Protein AF-G3GUA2-F1 (afdb_monomer_lite)

Sequence (198 aa):
MVVGQPHFVRCIKPNDDRKALQFSQDRVLAQLRSTGILETVSIRRQGYSHRILFEDFVKRYYYLAFRAHQTPPANKESCVAILEKSRLDHWVLGKTKVFLKYYHVEQLNLLLREVIGRVVMLQAYTKGWLGARRYKRARQKREKAAIAIQSVLWKLLFATILHQSAHYPLLGPVNNTDVIRSDDGSSVNSYDHFSDAL

Secondary structure (DSSP, 8-state):
---PPPP--------SS--TT---HHHHHHHHHHTTHHHHHHHHHHS-SEEEEHHHHHHHHGGGTS-TT----SSHHHHHHHHHHTT--S-EE-SSEEEE-HHHHHHHHHHHHHHHHHHHHHHHHHHHHHHHHHHHHHHHHHHHHHHHHHHHHHHHHHHHHHHHHHH--------TTS--------------------

pLDDT: mean 84.58, std 21.68, range [28.62, 98.56]

Foldseek 3Di:
DPDDDDDDDDDFDQDPVPDPPHGDPVRRVVVCVVVCVVVVVVCLVVFFPDKAFLVRQCVQQVVLQDDPPDDDDSDPVSNVSSCVSLVHPDWDDDHGITGHRPVSVVSSVVSSVVVVVVVVVVVVVVVVVVVVVVVVVVVVVVVVVVVVVVVVVVVVVVVVVVVVCVVDPDPPDPDPDPDDDDDDDDDDDDDDDDDDDD

InterPro domains:
  IPR001609 Myosin head, motor domain-like [PF00063] (5-101)
  IPR001609 Myosin head, motor domain-like [PS51456] (1-113)
  IPR027417 P-loop containing nucleoside triphosphate hydrolase [SSF52540] (4-152)
  IPR036961 Kinesin motor domain superfamily [G3DSA:3.40.850.10] (5-47)
  IPR052409 Myosin-III family with kinase activity [PTHR46256] (1-152)

Radius of gyration: 45.36 Å; chains: 1; bounding box: 92×78×104 Å

Structure (mmCIF, N/CA/C/O backbone):
data_AF-G3GUA2-F1
#
_entry.id   AF-G3GUA2-F1
#
loop_
_atom_site.group_PDB
_atom_site.id
_atom_site.type_symbol
_atom_site.label_atom_id
_atom_site.label_alt_id
_atom_site.label_comp_id
_atom_site.label_asym_id
_atom_site.label_entity_id
_atom_site.label_seq_id
_atom_site.pdbx_PDB_ins_code
_atom_site.Cartn_x
_atom_site.Cartn_y
_atom_site.Cartn_z
_atom_site.occupancy
_atom_site.B_iso_or_equiv
_atom_site.auth_seq_id
_atom_site.auth_comp_id
_atom_site.auth_asym_id
_atom_site.auth_atom_id
_atom_site.pdbx_PDB_model_num
ATOM 1 N N . MET A 1 1 ? 13.116 12.159 22.391 1.00 40.72 1 MET A N 1
ATOM 2 C CA . MET A 1 1 ? 12.571 10.868 22.869 1.00 40.72 1 MET A CA 1
ATOM 3 C C . MET A 1 1 ? 12.070 10.081 21.668 1.00 40.72 1 MET A C 1
ATOM 5 O O . MET A 1 1 ? 11.079 10.481 21.070 1.00 40.72 1 MET A O 1
ATOM 9 N N . VAL A 1 2 ? 12.764 9.013 21.269 1.00 44.75 2 VAL A N 1
ATOM 10 C CA . VAL A 1 2 ? 12.226 8.072 20.275 1.00 44.75 2 VAL A CA 1
ATOM 11 C C . VAL A 1 2 ? 11.197 7.216 21.008 1.00 44.75 2 VAL A C 1
ATOM 13 O O . VAL A 1 2 ? 11.556 6.344 21.793 1.00 44.75 2 VAL A O 1
ATOM 16 N N . VAL A 1 3 ? 9.914 7.525 20.832 1.00 69.00 3 VAL A N 1
ATOM 17 C CA . VAL A 1 3 ? 8.830 6.718 21.402 1.00 69.00 3 VAL A CA 1
ATOM 18 C C . VAL A 1 3 ? 8.698 5.467 20.535 1.00 69.00 3 VAL A C 1
ATOM 20 O O . VAL A 1 3 ? 8.193 5.534 19.415 1.00 69.00 3 VAL A O 1
ATOM 23 N N . GLY A 1 4 ? 9.206 4.334 21.024 1.00 75.12 4 GLY A N 1
ATOM 24 C CA . GLY A 1 4 ? 9.039 3.040 20.363 1.00 75.12 4 GLY A CA 1
ATOM 25 C C . GLY A 1 4 ? 7.563 2.638 20.305 1.00 75.12 4 GLY A C 1
ATOM 26 O O . GLY A 1 4 ? 6.810 2.886 21.246 1.00 75.12 4 GLY A O 1
ATOM 27 N N . GLN A 1 5 ? 7.134 2.023 19.201 1.00 77.94 5 GLN A N 1
ATOM 28 C CA . GLN A 1 5 ? 5.788 1.454 19.107 1.00 77.94 5 GLN A CA 1
ATOM 29 C C . GLN A 1 5 ? 5.767 0.080 19.797 1.00 77.94 5 GLN A C 1
ATOM 31 O O . GLN A 1 5 ? 6.500 -0.813 19.370 1.00 77.94 5 GLN A O 1
ATOM 36 N N . PRO A 1 6 ? 4.966 -0.120 20.859 1.00 86.12 6 PRO A N 1
ATOM 37 C CA . PRO A 1 6 ? 4.955 -1.383 21.584 1.00 86.12 6 PRO A CA 1
ATOM 38 C C . PRO A 1 6 ? 4.233 -2.474 20.784 1.00 86.12 6 PRO A C 1
ATOM 40 O O . PRO A 1 6 ? 3.091 -2.304 20.347 1.00 86.12 6 PRO A O 1
ATOM 43 N N . HIS A 1 7 ? 4.889 -3.624 20.649 1.00 85.25 7 HIS A N 1
ATOM 44 C CA . HIS A 1 7 ? 4.299 -4.850 20.123 1.00 85.25 7 HIS A CA 1
ATOM 45 C C . HIS A 1 7 ? 3.987 -5.799 21.281 1.00 85.25 7 HIS A C 1
ATOM 47 O O . HIS A 1 7 ? 4.841 -6.063 22.122 1.00 85.25 7 HIS A O 1
ATOM 53 N N . PHE A 1 8 ? 2.755 -6.309 21.329 1.00 88.56 8 PHE A N 1
ATOM 54 C CA . PHE A 1 8 ? 2.286 -7.174 22.412 1.00 88.56 8 PHE A CA 1
ATOM 55 C C . PHE A 1 8 ? 2.048 -8.592 21.901 1.00 88.56 8 PHE A C 1
ATOM 57 O O . PHE A 1 8 ? 1.314 -8.784 20.932 1.00 88.56 8 PHE A O 1
ATOM 64 N N . VAL A 1 9 ? 2.611 -9.574 22.603 1.00 92.75 9 VAL A N 1
ATOM 65 C CA . VAL A 1 9 ? 2.332 -11.002 22.415 1.00 92.75 9 VAL A CA 1
ATOM 66 C C . VAL A 1 9 ? 1.714 -11.527 23.709 1.00 92.75 9 VAL A C 1
ATOM 68 O O . VAL A 1 9 ? 2.249 -11.293 24.792 1.00 92.75 9 VAL A O 1
ATOM 71 N N . ARG A 1 10 ? 0.556 -12.192 23.616 1.00 93.81 10 ARG A N 1
ATOM 72 C CA . ARG A 1 10 ? -0.141 -12.800 24.760 1.00 93.81 10 ARG A CA 1
ATOM 73 C C . ARG A 1 10 ? -0.180 -14.312 24.572 1.00 93.81 10 ARG A C 1
ATOM 75 O O . ARG A 1 10 ? -0.839 -14.798 23.659 1.00 93.81 10 ARG A O 1
ATOM 82 N N . CYS A 1 11 ? 0.524 -15.039 25.431 1.00 95.12 11 CYS A N 1
ATOM 83 C CA . CYS A 1 11 ? 0.493 -16.499 25.449 1.00 95.12 11 CYS A CA 1
ATOM 84 C C . CYS A 1 11 ? -0.734 -16.986 26.231 1.00 95.12 11 CYS A C 1
ATOM 86 O O . CYS A 1 11 ? -1.035 -16.443 27.293 1.00 95.12 11 CYS A O 1
ATOM 88 N N . ILE A 1 12 ? -1.418 -18.015 25.726 1.00 95.75 12 ILE A N 1
ATOM 89 C CA . ILE A 1 12 ? -2.586 -18.633 26.368 1.00 95.75 12 ILE A CA 1
ATOM 90 C C . ILE A 1 12 ? -2.273 -20.098 26.658 1.00 95.75 12 ILE A C 1
ATOM 92 O O . ILE A 1 12 ? -1.854 -20.831 25.762 1.00 95.75 12 ILE A O 1
ATOM 96 N N . LYS A 1 13 ? -2.475 -20.532 27.906 1.00 95.44 13 LYS A N 1
ATOM 97 C CA . LYS A 1 13 ? -2.259 -21.926 28.311 1.00 95.44 13 LYS A CA 1
ATOM 98 C C . LYS A 1 13 ? -3.473 -22.778 27.895 1.00 95.44 13 LYS A C 1
ATOM 100 O O . LYS A 1 13 ? -4.571 -22.472 28.362 1.00 95.44 13 LYS A O 1
ATOM 105 N N . PRO A 1 14 ? -3.314 -23.825 27.060 1.00 97.31 14 PRO A N 1
ATOM 106 C CA . PRO A 1 14 ? -4.450 -24.565 26.503 1.00 97.31 14 PRO A CA 1
ATOM 107 C C . PRO A 1 14 ? -5.084 -25.558 27.488 1.00 97.31 14 PRO A C 1
ATOM 109 O O . PRO A 1 14 ? -6.283 -25.797 27.417 1.00 97.31 14 PRO A O 1
ATOM 112 N N . ASN A 1 15 ? -4.304 -26.132 28.407 1.00 96.62 15 ASN A N 1
ATOM 113 C CA . ASN A 1 15 ? -4.757 -27.039 29.467 1.00 96.62 15 ASN A CA 1
ATOM 114 C C . ASN A 1 15 ? -3.781 -26.990 30.652 1.00 96.62 15 ASN A C 1
ATOM 116 O O . ASN A 1 15 ? -2.628 -26.587 30.480 1.00 96.62 15 ASN A O 1
ATOM 120 N N . ASP A 1 16 ? -4.218 -27.391 31.849 1.00 96.00 16 ASP A N 1
ATOM 121 C CA . ASP A 1 16 ? -3.357 -27.397 33.037 1.00 96.00 16 ASP A CA 1
ATOM 122 C C . ASP A 1 16 ? -2.495 -28.662 33.179 1.00 96.00 16 ASP A C 1
ATOM 124 O O . ASP A 1 16 ? -1.406 -28.569 33.752 1.00 96.00 16 ASP A O 1
ATOM 128 N N . ASP A 1 17 ? -2.905 -29.763 32.539 1.00 95.44 17 ASP A N 1
ATOM 129 C CA . ASP A 1 17 ? -2.264 -31.089 32.564 1.00 95.44 17 ASP A CA 1
ATOM 130 C C . ASP A 1 17 ? -0.944 -31.177 31.778 1.00 95.44 17 ASP A C 1
ATOM 132 O O . ASP A 1 17 ? -0.295 -32.222 31.761 1.00 95.44 17 ASP A O 1
ATOM 136 N N . ARG A 1 18 ? -0.540 -30.092 31.100 1.00 92.94 18 ARG A N 1
ATOM 137 C CA . ARG A 1 18 ? 0.646 -30.020 30.220 1.00 92.94 18 ARG A CA 1
ATOM 138 C C . ARG A 1 18 ? 0.633 -31.060 29.093 1.00 92.94 18 ARG A C 1
ATOM 140 O O . ARG A 1 18 ? 1.685 -31.426 28.572 1.00 92.94 18 ARG A O 1
ATOM 147 N N . LYS A 1 19 ? -0.550 -31.520 28.691 1.00 96.50 19 LYS A N 1
ATOM 148 C CA . LYS A 1 19 ? -0.713 -32.490 27.607 1.00 96.50 19 LYS A CA 1
ATOM 149 C C . LYS A 1 19 ? -0.726 -31.779 26.260 1.00 96.50 19 LYS A C 1
ATOM 151 O O . LYS A 1 19 ? -1.415 -30.773 26.077 1.00 96.50 19 LYS A O 1
ATOM 156 N N . ALA A 1 20 ? 0.042 -32.299 25.308 1.00 95.75 20 ALA A N 1
ATOM 157 C CA . ALA A 1 20 ? 0.011 -31.808 23.938 1.00 95.75 20 ALA A CA 1
ATOM 158 C C . ALA A 1 20 ? -1.364 -32.079 23.305 1.00 95.75 20 ALA A C 1
ATOM 160 O O . ALA A 1 20 ? -2.016 -33.067 23.634 1.00 95.75 20 ALA A O 1
ATOM 161 N N . LEU A 1 21 ? -1.795 -31.197 22.397 1.00 94.50 21 LEU A N 1
ATOM 162 C CA . LEU A 1 21 ? -3.035 -31.328 21.612 1.00 94.50 21 LEU A CA 1
ATOM 163 C C . LEU A 1 21 ? -4.343 -31.407 22.427 1.00 94.50 21 LEU A C 1
ATOM 165 O O . LEU A 1 21 ? -5.400 -31.664 21.861 1.00 94.50 21 LEU A O 1
ATOM 169 N N . GLN A 1 22 ? -4.302 -31.131 23.732 1.00 96.69 22 GLN A N 1
ATOM 170 C CA . GLN A 1 22 ? -5.492 -31.052 24.574 1.00 96.69 22 GLN A CA 1
ATOM 171 C C . GLN A 1 22 ? -5.896 -29.592 24.807 1.00 96.69 22 GLN A C 1
ATOM 173 O O . GLN A 1 22 ? -5.059 -28.745 25.129 1.00 96.69 22 GLN A O 1
ATOM 178 N N . PHE A 1 23 ? -7.190 -29.297 24.688 1.00 96.75 23 PHE A N 1
ATOM 179 C CA . PHE A 1 23 ? -7.749 -27.956 24.855 1.00 96.75 23 PHE A CA 1
ATOM 180 C C . PHE A 1 23 ? -8.850 -27.959 25.917 1.00 96.75 23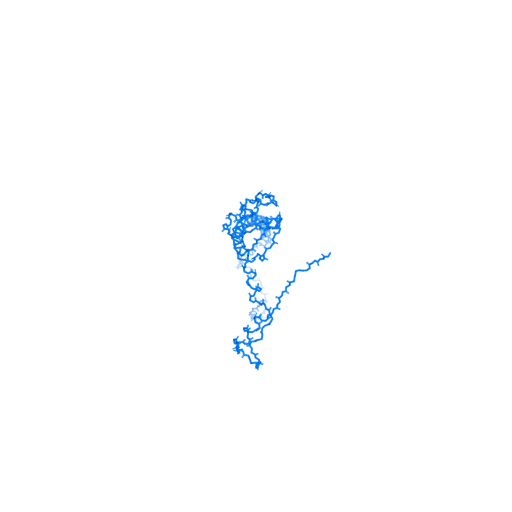 PHE A C 1
ATOM 182 O O . PHE A 1 23 ? -9.813 -28.714 25.820 1.00 96.75 23 PHE A O 1
ATOM 189 N N . SER A 1 24 ? -8.710 -27.102 26.927 1.00 97.38 24 SER A N 1
ATOM 190 C CA . SER A 1 24 ? -9.719 -26.860 27.956 1.00 97.38 24 SER A CA 1
ATOM 191 C C . SER A 1 24 ? -10.387 -25.512 27.703 1.00 97.38 24 SER A C 1
ATOM 193 O O . SER A 1 24 ? -9.792 -24.450 27.910 1.00 97.38 24 SER A O 1
ATOM 195 N N . GLN A 1 25 ? -11.642 -25.560 27.254 1.00 97.06 25 GLN A N 1
ATOM 196 C CA . GLN A 1 25 ? -12.408 -24.369 26.898 1.00 97.06 25 GLN A CA 1
ATOM 197 C C . GLN A 1 25 ? -12.584 -23.420 28.084 1.00 97.06 25 GLN A C 1
ATOM 199 O O . GLN A 1 25 ? -12.297 -22.231 27.949 1.00 97.06 25 GLN A O 1
ATOM 204 N N . ASP A 1 26 ? -12.986 -23.932 29.248 1.00 96.62 26 ASP A N 1
ATOM 205 C CA . ASP A 1 26 ? -13.228 -23.108 30.438 1.00 96.62 26 ASP A CA 1
ATOM 206 C C . ASP A 1 26 ? -11.951 -22.408 30.907 1.00 96.62 26 ASP A C 1
ATOM 208 O O . ASP A 1 26 ? -11.957 -21.209 31.206 1.00 96.62 26 ASP A O 1
ATOM 212 N N . ARG A 1 27 ? -10.818 -23.125 30.885 1.00 95.62 27 ARG A N 1
ATOM 213 C CA . ARG A 1 27 ? -9.516 -22.575 31.273 1.00 95.62 27 ARG A CA 1
ATOM 214 C C . ARG A 1 27 ? -9.058 -21.471 30.327 1.00 95.62 27 ARG A C 1
ATOM 216 O O . ARG A 1 27 ? -8.525 -20.452 30.776 1.00 95.62 27 ARG A O 1
ATOM 223 N N . VAL A 1 28 ? -9.236 -21.661 29.023 1.00 97.12 28 VAL A N 1
ATOM 224 C CA . VAL A 1 28 ? -8.875 -20.663 28.009 1.00 97.12 28 VAL A CA 1
ATOM 225 C C . VAL A 1 28 ? -9.801 -19.453 28.083 1.00 97.12 28 VAL A C 1
ATOM 227 O O . VAL A 1 28 ? -9.331 -18.318 28.088 1.00 97.12 28 VAL A O 1
ATOM 230 N N . LEU A 1 29 ? -11.105 -19.666 28.222 1.00 96.62 29 LEU A N 1
ATOM 231 C CA . LEU A 1 29 ? -12.094 -18.597 28.295 1.00 96.62 29 LEU A CA 1
ATOM 232 C C . LEU A 1 29 ? -11.927 -17.739 29.561 1.00 96.62 29 LEU A C 1
ATOM 234 O O . LEU A 1 29 ? -12.011 -16.512 29.476 1.00 96.62 29 LEU A O 1
ATOM 238 N N . ALA A 1 30 ? -11.592 -18.345 30.705 1.00 96.25 30 ALA A N 1
ATOM 239 C CA . ALA A 1 30 ? -11.230 -17.609 31.917 1.00 96.25 30 ALA A CA 1
ATOM 240 C C . ALA A 1 30 ? -9.990 -16.720 31.710 1.00 96.25 30 ALA A C 1
ATOM 242 O O . ALA A 1 30 ? -9.996 -15.564 32.133 1.00 96.25 30 ALA A O 1
ATOM 243 N N . GLN A 1 31 ? -8.957 -17.219 31.016 1.00 97.00 31 GLN A N 1
ATOM 244 C CA . GLN A 1 31 ? -7.773 -16.422 30.662 1.00 97.00 31 GLN A CA 1
ATOM 245 C C . GLN A 1 31 ? -8.121 -15.263 29.720 1.00 97.00 31 GLN A C 1
ATOM 247 O O . GLN A 1 31 ? -7.657 -14.145 29.932 1.00 97.00 31 GLN A O 1
ATOM 252 N N . LEU A 1 32 ? -8.938 -15.496 28.688 1.00 96.75 32 LEU A N 1
ATOM 253 C CA . LEU A 1 32 ? -9.322 -14.451 27.730 1.00 96.75 32 LEU A CA 1
ATOM 254 C C . LEU A 1 32 ? -10.083 -13.295 28.395 1.00 96.75 32 LEU A C 1
ATOM 256 O O . LEU A 1 32 ? -9.847 -12.138 28.043 1.00 96.75 32 LEU A O 1
ATOM 260 N N . ARG A 1 33 ? -10.950 -13.606 29.368 1.00 95.75 33 ARG A N 1
ATOM 261 C CA . ARG A 1 33 ? -11.673 -12.612 30.175 1.00 95.75 33 ARG A CA 1
ATOM 262 C C . ARG A 1 33 ? -10.747 -11.876 31.147 1.00 95.75 33 ARG A C 1
ATOM 264 O O . ARG A 1 33 ? -10.754 -10.653 31.177 1.00 95.75 33 ARG A O 1
ATOM 271 N N . SER A 1 34 ? -9.916 -12.591 31.911 1.00 95.44 34 SER A N 1
ATOM 272 C CA . SER A 1 34 ? -9.058 -11.965 32.932 1.00 95.44 34 SER A CA 1
ATOM 273 C C . SER A 1 34 ? -7.935 -11.105 32.347 1.00 95.44 34 SER A C 1
ATOM 275 O O . SER A 1 34 ? -7.517 -10.127 32.959 1.00 95.44 34 SER A O 1
ATOM 277 N N . THR A 1 35 ? -7.449 -11.444 31.151 1.00 94.94 35 THR A N 1
ATOM 278 C CA . THR A 1 35 ? -6.388 -10.692 30.463 1.00 94.94 35 THR A CA 1
ATOM 279 C C . THR A 1 35 ? -6.901 -9.519 29.624 1.00 94.94 35 THR A C 1
ATOM 281 O O . THR A 1 35 ? -6.087 -8.775 29.073 1.00 94.94 35 THR A O 1
ATOM 284 N N . GLY A 1 36 ? -8.222 -9.346 29.505 1.00 94.50 36 GLY A N 1
ATOM 285 C CA . GLY A 1 36 ? -8.832 -8.261 28.734 1.00 94.50 36 GLY A CA 1
ATOM 286 C C . GLY A 1 36 ? -8.671 -8.398 27.212 1.00 94.50 36 GLY A C 1
ATOM 287 O O . GLY A 1 36 ? -8.694 -7.402 26.478 1.00 94.50 36 GLY A O 1
ATOM 288 N N . ILE A 1 37 ? -8.406 -9.611 26.708 1.00 94.88 37 ILE A N 1
ATOM 289 C CA . ILE A 1 37 ? -8.161 -9.833 25.273 1.00 94.88 37 ILE A CA 1
ATOM 290 C C . ILE A 1 37 ? -9.435 -9.580 24.465 1.00 94.88 37 ILE A C 1
ATOM 292 O O . ILE A 1 37 ? -9.354 -9.002 23.381 1.00 94.88 37 ILE A O 1
ATOM 296 N N . LEU A 1 38 ? -10.603 -9.959 24.988 1.00 93.50 38 LEU A N 1
ATOM 297 C CA . LEU A 1 38 ? -11.885 -9.774 24.302 1.00 93.50 38 LEU A CA 1
ATOM 298 C C . LEU A 1 38 ? -12.202 -8.284 24.102 1.00 93.50 38 LEU A C 1
ATOM 300 O O . LEU A 1 38 ? -12.538 -7.856 22.995 1.00 93.50 38 LEU A O 1
ATOM 304 N N . GLU A 1 39 ? -12.004 -7.479 25.140 1.00 93.62 39 GLU A N 1
ATOM 305 C CA . GLU A 1 39 ? -12.157 -6.026 25.121 1.00 93.62 39 GLU A CA 1
ATOM 306 C C . GLU A 1 39 ? -11.137 -5.393 24.172 1.00 93.62 39 GLU A C 1
ATOM 308 O O . GLU A 1 39 ? -11.495 -4.567 23.332 1.00 93.62 39 GLU A O 1
ATOM 313 N N . THR A 1 40 ? -9.876 -5.836 24.234 1.00 91.88 40 THR A N 1
ATOM 314 C CA . THR A 1 40 ? -8.811 -5.355 23.341 1.00 91.88 40 THR A CA 1
ATOM 315 C C . THR A 1 40 ? -9.146 -5.620 21.872 1.00 91.88 40 THR A C 1
ATOM 317 O O . THR A 1 40 ? -8.961 -4.741 21.025 1.00 91.88 40 THR A O 1
ATOM 320 N N . VAL A 1 41 ? -9.658 -6.812 21.552 1.00 90.12 41 VAL A N 1
ATOM 321 C CA . VAL A 1 41 ? -10.107 -7.169 20.198 1.00 90.12 41 VAL A CA 1
ATOM 322 C C . VAL A 1 41 ? -11.294 -6.302 19.781 1.00 90.12 41 VAL A C 1
ATOM 324 O O . VAL A 1 41 ? -11.295 -5.783 18.665 1.00 90.12 41 VAL A O 1
ATOM 327 N N . SER A 1 42 ? -12.263 -6.077 20.672 1.00 91.62 42 SER A N 1
ATOM 328 C CA . SER A 1 42 ? -13.418 -5.211 20.405 1.00 91.62 42 SER A CA 1
ATOM 329 C C . SER A 1 42 ? -12.996 -3.772 20.076 1.00 91.62 42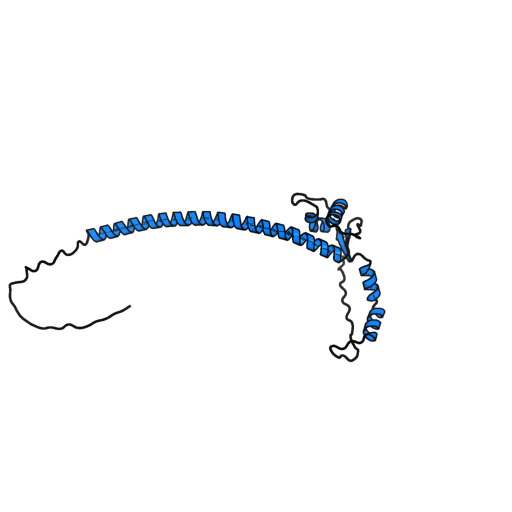 SER A C 1
ATOM 331 O O . SER A 1 42 ? -13.365 -3.245 19.022 1.00 91.62 42 SER A O 1
ATOM 333 N N . ILE A 1 43 ? -12.127 -3.174 20.901 1.00 90.06 43 ILE A N 1
ATOM 334 C CA . ILE A 1 43 ? -11.579 -1.824 20.690 1.00 90.06 43 ILE A CA 1
ATOM 335 C C . ILE A 1 43 ? -10.817 -1.754 19.364 1.00 90.06 43 ILE A C 1
ATOM 337 O O . ILE A 1 43 ? -11.009 -0.819 18.586 1.00 90.06 43 ILE A O 1
ATOM 341 N N . ARG A 1 44 ? -9.972 -2.748 19.061 1.00 87.44 44 ARG A N 1
ATOM 342 C CA . ARG A 1 44 ? -9.216 -2.781 17.799 1.00 87.44 44 ARG A CA 1
ATOM 343 C C . ARG A 1 44 ? -10.108 -2.963 16.572 1.00 87.44 44 ARG A C 1
ATOM 345 O O . ARG A 1 44 ? -9.774 -2.423 15.523 1.00 87.44 44 ARG A O 1
ATOM 352 N N . ARG A 1 45 ? -11.221 -3.694 16.691 1.00 85.88 45 ARG A N 1
ATOM 353 C CA . ARG A 1 45 ? -12.189 -3.901 15.600 1.00 85.88 45 ARG A CA 1
ATOM 354 C C . ARG A 1 45 ? -12.955 -2.621 15.265 1.00 85.88 45 ARG A C 1
ATOM 356 O O . ARG A 1 45 ? -13.226 -2.350 14.094 1.00 85.88 45 ARG A O 1
ATOM 363 N N . GLN A 1 46 ? -13.331 -1.860 16.289 1.00 87.75 46 GLN A N 1
ATOM 364 C CA . GLN A 1 46 ? -14.056 -0.598 16.131 1.00 87.75 46 GLN A CA 1
ATOM 365 C C . GLN A 1 46 ? -13.116 0.555 15.751 1.00 87.75 46 GLN A C 1
ATOM 367 O O . GLN A 1 46 ? -13.501 1.443 14.995 1.00 87.75 46 GLN A O 1
ATOM 372 N N . GLY A 1 47 ? -11.878 0.520 16.243 1.00 91.81 47 GLY A N 1
ATOM 373 C CA . GLY A 1 47 ? -10.873 1.545 16.007 1.00 91.81 47 GLY A CA 1
ATOM 374 C C . GLY A 1 47 ? -10.152 1.452 14.660 1.00 91.81 47 GLY A C 1
ATOM 375 O O . GLY A 1 47 ? -10.336 0.538 13.857 1.00 91.81 47 GLY A O 1
ATOM 376 N N . TYR A 1 48 ? -9.267 2.426 14.447 1.00 93.88 48 TYR A N 1
ATOM 377 C CA . TYR A 1 48 ? -8.387 2.516 13.284 1.00 93.88 48 TYR A CA 1
ATOM 378 C C . TYR A 1 48 ? -6.971 2.083 13.663 1.00 93.88 48 TYR A C 1
ATOM 380 O O . TYR A 1 48 ? -6.254 2.802 14.372 1.00 93.88 48 TYR A O 1
ATOM 388 N N . SER A 1 49 ? -6.583 0.890 13.211 1.00 90.31 49 SER A N 1
ATOM 389 C CA . SER A 1 49 ? -5.278 0.289 13.504 1.00 90.31 49 SER A CA 1
ATOM 390 C C . SER A 1 49 ? -4.128 0.974 12.765 1.00 90.31 49 SER A C 1
ATOM 392 O O . SER A 1 49 ? -3.010 0.994 13.275 1.00 90.31 49 SER A O 1
ATOM 394 N N . HIS A 1 50 ? -4.390 1.569 11.599 1.00 92.56 50 HIS A N 1
ATOM 395 C CA . HIS A 1 50 ? -3.388 2.271 10.801 1.00 92.56 50 HIS A CA 1
ATOM 396 C C . HIS A 1 50 ? -3.618 3.779 10.843 1.00 92.56 50 HIS A C 1
ATOM 398 O O . HIS A 1 50 ? -4.727 4.262 10.623 1.00 92.56 50 HIS A O 1
ATOM 404 N N . ARG A 1 51 ? -2.543 4.521 11.127 1.00 94.88 51 ARG A N 1
ATOM 405 C CA . ARG A 1 51 ? -2.537 5.983 11.261 1.00 94.88 51 ARG A CA 1
ATOM 406 C C . ARG A 1 51 ? -1.369 6.535 10.454 1.00 94.88 51 ARG A C 1
ATOM 408 O O . ARG A 1 51 ? -0.256 6.630 10.968 1.00 94.88 51 ARG A O 1
ATOM 415 N N . ILE A 1 52 ? -1.613 6.834 9.188 1.00 96.50 52 ILE A N 1
ATOM 416 C CA . ILE A 1 52 ? -0.568 7.138 8.202 1.00 96.50 52 ILE A CA 1
ATOM 417 C C . ILE A 1 52 ? -0.546 8.648 7.971 1.00 96.50 52 ILE A C 1
ATOM 419 O O . ILE A 1 52 ? -1.610 9.241 7.828 1.00 96.50 52 ILE A O 1
ATOM 423 N N . LEU A 1 53 ? 0.628 9.282 7.964 1.00 97.88 53 LEU A N 1
ATOM 424 C CA . LEU A 1 53 ? 0.745 10.702 7.611 1.00 97.88 53 LEU A CA 1
ATOM 425 C C . LEU A 1 53 ? 0.291 10.934 6.166 1.00 97.88 53 LEU A C 1
ATOM 427 O O . LEU A 1 53 ? 0.447 10.053 5.323 1.00 97.88 53 LEU A O 1
ATOM 431 N N . PHE A 1 54 ? -0.260 12.111 5.870 1.00 98.19 54 PHE A N 1
ATOM 432 C CA . PHE A 1 54 ? -0.685 12.449 4.505 1.00 98.19 54 PHE A CA 1
ATOM 433 C C . PHE A 1 54 ? 0.457 12.327 3.495 1.00 98.19 54 PHE A C 1
ATOM 435 O O . PHE A 1 54 ? 0.257 11.763 2.425 1.00 98.19 54 PHE A O 1
ATOM 442 N N . GLU A 1 55 ? 1.660 12.766 3.864 1.00 97.06 55 GLU A N 1
ATOM 443 C CA . GLU A 1 55 ? 2.854 12.632 3.027 1.00 97.06 55 GLU A CA 1
ATOM 444 C C . GLU A 1 55 ? 3.152 11.171 2.678 1.00 97.06 55 GLU A C 1
ATOM 446 O O . GLU A 1 55 ? 3.209 10.817 1.501 1.00 97.06 55 GLU A O 1
ATOM 451 N N . ASP A 1 56 ? 3.250 10.303 3.687 1.00 97.81 56 ASP A N 1
ATOM 452 C CA . ASP A 1 56 ? 3.513 8.876 3.487 1.00 97.81 56 ASP A CA 1
ATOM 453 C C . ASP A 1 56 ? 2.398 8.191 2.688 1.00 97.81 56 ASP A C 1
ATOM 455 O O . ASP A 1 56 ? 2.660 7.325 1.848 1.00 97.81 56 ASP A O 1
ATOM 459 N N . PHE A 1 57 ? 1.144 8.574 2.942 1.00 98.12 57 PHE A N 1
ATOM 460 C CA . PHE A 1 57 ? -0.022 8.009 2.275 1.00 98.12 57 PHE A CA 1
ATOM 461 C C . PHE A 1 57 ? -0.043 8.370 0.787 1.00 98.12 57 PHE A C 1
ATOM 463 O O . PHE A 1 57 ? -0.130 7.477 -0.058 1.00 98.12 57 PHE A O 1
ATOM 470 N N . VAL A 1 58 ? 0.096 9.658 0.459 1.00 97.75 58 VAL A N 1
ATOM 471 C CA . VAL A 1 58 ? 0.132 10.132 -0.929 1.00 97.75 58 VAL A CA 1
ATOM 472 C C . VAL A 1 58 ? 1.345 9.545 -1.643 1.00 97.75 58 VAL A C 1
ATOM 474 O O . VAL A 1 58 ? 1.186 8.915 -2.685 1.00 97.75 58 VAL A O 1
ATOM 477 N N . LYS A 1 59 ? 2.541 9.626 -1.050 1.00 96.38 59 LYS A N 1
ATOM 478 C CA . LYS A 1 59 ? 3.771 9.072 -1.635 1.00 96.38 59 LYS 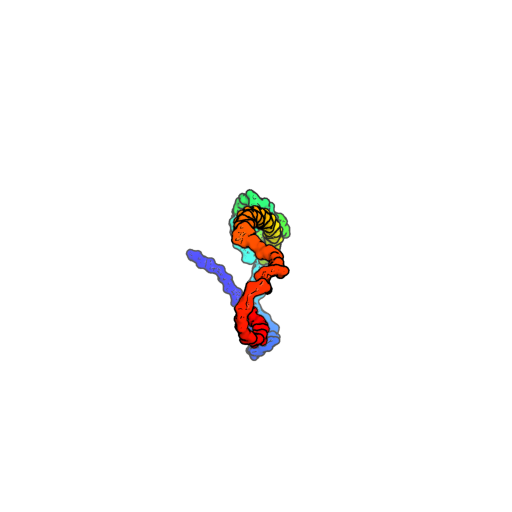A CA 1
ATOM 479 C C . LYS A 1 59 ? 3.633 7.597 -2.010 1.00 96.38 59 LYS A C 1
ATOM 481 O O . LYS A 1 59 ? 4.124 7.180 -3.057 1.00 96.38 59 LYS A O 1
ATOM 486 N N . ARG A 1 60 ? 2.967 6.803 -1.168 1.00 97.00 60 ARG A N 1
ATOM 487 C CA . ARG A 1 60 ? 2.803 5.363 -1.390 1.00 97.00 60 ARG A CA 1
ATOM 488 C C . ARG A 1 60 ? 1.699 5.026 -2.391 1.00 97.00 60 ARG A C 1
ATOM 490 O O . ARG A 1 60 ? 1.870 4.086 -3.163 1.00 97.00 60 ARG A O 1
ATOM 497 N N . TYR A 1 61 ? 0.580 5.746 -2.366 1.00 97.62 61 TYR A N 1
ATOM 498 C CA . TYR A 1 61 ? -0.639 5.343 -3.074 1.00 97.62 61 TYR A CA 1
ATOM 499 C C . TYR A 1 61 ? -1.060 6.284 -4.213 1.00 97.62 61 TYR A C 1
ATOM 501 O O . TYR A 1 61 ? -2.093 6.034 -4.831 1.00 97.62 61 TYR A O 1
ATOM 509 N N . TYR A 1 62 ? -0.290 7.328 -4.549 1.00 96.56 62 TYR A N 1
ATOM 510 C CA . TYR A 1 62 ? -0.720 8.312 -5.556 1.00 96.56 62 TYR A CA 1
ATOM 511 C C . TYR A 1 62 ? -1.039 7.704 -6.926 1.00 96.56 62 TYR A C 1
ATOM 513 O O . TYR A 1 62 ? -1.984 8.144 -7.572 1.00 96.56 62 TYR A O 1
ATOM 521 N N . TYR A 1 63 ? -0.330 6.652 -7.346 1.00 95.50 63 TYR A N 1
ATOM 522 C CA . TYR A 1 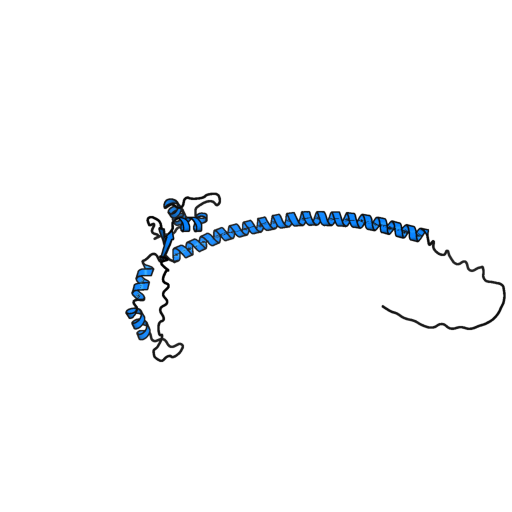63 ? -0.589 5.956 -8.613 1.00 95.50 63 TYR A CA 1
ATOM 523 C C . TYR A 1 63 ? -2.002 5.364 -8.737 1.00 95.50 63 TYR A C 1
ATOM 525 O O . TYR A 1 63 ? -2.420 5.023 -9.842 1.00 95.50 63 TYR A O 1
ATOM 533 N N . LEU A 1 64 ? -2.738 5.221 -7.630 1.00 96.62 64 LEU A N 1
ATOM 534 C CA . LEU A 1 64 ? -4.112 4.716 -7.646 1.00 96.62 64 LEU A CA 1
ATOM 535 C C . LEU A 1 64 ? -5.122 5.753 -8.153 1.00 96.62 64 LEU A C 1
ATOM 537 O O . LEU A 1 64 ? -6.161 5.374 -8.688 1.00 96.62 64 LEU A O 1
ATOM 541 N N . ALA A 1 65 ? -4.823 7.047 -8.011 1.00 96.62 65 ALA A N 1
ATOM 542 C CA . ALA A 1 65 ? -5.729 8.130 -8.403 1.00 96.62 65 ALA A CA 1
ATOM 543 C C . ALA A 1 65 ? -5.128 9.141 -9.379 1.00 96.62 65 ALA A C 1
ATOM 545 O O . ALA A 1 65 ? -5.868 9.788 -10.120 1.00 96.62 65 ALA A O 1
ATOM 546 N N . PHE A 1 66 ? -3.806 9.251 -9.419 1.00 96.38 66 PHE A N 1
ATOM 547 C CA . PHE A 1 66 ? -3.085 10.243 -10.198 1.00 96.38 66 PHE A CA 1
ATOM 548 C C . PHE A 1 66 ? -2.248 9.583 -11.289 1.00 96.38 66 PHE A C 1
ATOM 550 O O . PHE A 1 66 ? -1.839 8.423 -11.201 1.00 96.38 66 PHE A O 1
ATOM 557 N N . ARG A 1 67 ? -1.982 10.342 -12.352 1.00 93.12 67 ARG A N 1
ATOM 558 C CA . ARG A 1 67 ? -1.123 9.884 -13.448 1.00 93.12 67 ARG A CA 1
ATOM 559 C C . ARG A 1 67 ? 0.344 9.909 -13.017 1.00 93.12 67 ARG A C 1
ATOM 561 O O . ARG A 1 67 ? 0.746 10.739 -12.215 1.00 93.12 67 ARG A O 1
ATOM 568 N N . ALA A 1 68 ? 1.168 9.061 -13.633 1.00 89.19 68 ALA A N 1
ATOM 569 C CA . ALA A 1 68 ? 2.584 8.910 -13.275 1.00 89.19 68 ALA A CA 1
ATOM 570 C C . ALA A 1 68 ? 3.426 10.199 -13.371 1.00 89.19 68 ALA A C 1
ATOM 572 O O . ALA A 1 68 ? 4.418 10.326 -12.665 1.00 89.19 68 ALA A O 1
ATOM 573 N N . HIS A 1 69 ? 3.041 11.142 -14.238 1.00 90.75 69 HIS A N 1
ATOM 574 C CA . HIS A 1 69 ? 3.726 12.431 -14.401 1.00 90.75 69 HIS A CA 1
ATOM 575 C C . HIS A 1 69 ? 3.240 13.512 -13.424 1.00 90.75 69 HIS A C 1
ATOM 577 O O . HIS A 1 69 ? 3.782 14.612 -13.420 1.00 90.75 69 HIS A O 1
ATOM 583 N N . GLN A 1 70 ? 2.191 13.240 -12.647 1.00 93.19 70 GLN A N 1
ATOM 584 C CA . GLN A 1 70 ? 1.657 14.183 -11.673 1.00 93.19 70 GLN A CA 1
ATOM 585 C C . GLN A 1 70 ? 2.363 13.999 -10.331 1.00 93.19 70 GLN A C 1
ATOM 587 O O . GLN A 1 70 ? 2.611 12.876 -9.894 1.00 93.19 70 GLN A O 1
ATOM 592 N N . THR A 1 71 ? 2.625 15.112 -9.655 1.00 93.12 71 THR A N 1
ATOM 593 C CA . THR A 1 71 ? 3.148 15.152 -8.286 1.00 93.12 71 THR A CA 1
ATOM 594 C C . THR A 1 71 ? 2.103 15.803 -7.381 1.00 93.12 71 THR A C 1
ATOM 596 O O . THR A 1 71 ? 2.150 17.019 -7.173 1.00 93.12 71 THR A O 1
ATOM 599 N N . PRO A 1 72 ? 1.102 15.039 -6.909 1.00 94.50 72 PRO A N 1
ATOM 600 C CA . PRO A 1 72 ? 0.051 15.596 -6.069 1.00 94.50 72 PRO A CA 1
ATOM 601 C C . PRO A 1 72 ? 0.624 16.087 -4.729 1.00 94.50 72 PRO A C 1
ATOM 603 O O . PRO A 1 72 ? 1.509 15.435 -4.166 1.00 94.50 72 PRO A O 1
ATOM 606 N N . PRO A 1 73 ? 0.132 17.221 -4.198 1.00 95.44 73 PRO A N 1
ATOM 607 C CA . PRO A 1 73 ? 0.549 17.715 -2.892 1.00 95.44 73 PRO A CA 1
ATOM 608 C C . PRO A 1 73 ? 0.114 16.762 -1.770 1.00 95.44 73 PRO A C 1
ATOM 610 O O . PRO A 1 73 ? -0.922 16.105 -1.846 1.00 95.44 73 PRO A O 1
ATOM 613 N N . ALA A 1 74 ? 0.878 16.721 -0.678 1.00 94.75 74 ALA A N 1
ATOM 614 C CA . ALA A 1 74 ? 0.582 15.910 0.507 1.00 94.75 74 ALA A CA 1
ATOM 615 C C . ALA A 1 74 ? -0.522 16.530 1.393 1.00 94.75 74 ALA A C 1
ATOM 617 O O . ALA A 1 74 ? -0.327 16.769 2.585 1.00 94.75 74 ALA A O 1
ATOM 618 N N . ASN A 1 75 ? -1.681 16.826 0.804 1.00 95.81 75 ASN A N 1
ATOM 619 C CA . ASN A 1 75 ? -2.820 17.457 1.466 1.00 95.81 75 ASN A CA 1
ATOM 620 C C . ASN A 1 75 ? -4.011 16.497 1.630 1.00 95.81 75 ASN A C 1
ATOM 622 O O . ASN A 1 75 ? -3.998 15.341 1.188 1.00 95.81 75 ASN A O 1
ATOM 626 N N . LYS A 1 76 ? -5.049 16.989 2.310 1.00 96.62 76 LYS A N 1
ATOM 627 C CA . LYS A 1 76 ? -6.257 16.219 2.611 1.00 96.62 76 LYS A CA 1
ATOM 628 C C . LYS A 1 76 ? -6.988 15.821 1.328 1.00 96.62 76 LYS A C 1
ATOM 630 O O . LYS A 1 76 ? -7.437 14.686 1.217 1.00 96.62 76 LYS A O 1
ATOM 635 N N . GLU A 1 77 ? -7.047 16.720 0.354 1.00 97.06 77 GLU A N 1
ATOM 636 C CA . GLU A 1 77 ? -7.739 16.551 -0.925 1.00 97.06 77 GLU A CA 1
ATOM 637 C C . GLU A 1 77 ? -7.123 15.407 -1.738 1.00 97.06 77 GLU A C 1
ATOM 639 O O . GLU A 1 77 ? -7.840 14.547 -2.247 1.00 97.06 77 GLU A O 1
ATOM 644 N N . SER A 1 78 ? -5.791 15.328 -1.787 1.00 97.62 78 SER A N 1
ATOM 645 C CA . SER A 1 78 ? -5.099 14.234 -2.477 1.00 97.62 78 SER A CA 1
ATOM 646 C C . SER A 1 78 ? -5.323 12.888 -1.791 1.00 97.62 78 SER A C 1
ATOM 648 O O . SER A 1 78 ? -5.470 11.867 -2.465 1.00 97.62 78 SER A O 1
ATOM 650 N N . CYS A 1 79 ? -5.408 12.874 -0.456 1.00 98.12 79 CYS A N 1
ATOM 651 C CA . CYS A 1 79 ? -5.769 11.667 0.285 1.00 98.12 79 CYS A CA 1
ATOM 652 C C . CYS A 1 79 ? -7.204 11.221 -0.035 1.00 98.12 79 CYS A C 1
ATOM 654 O O . CYS A 1 79 ? -7.413 10.039 -0.301 1.00 98.12 79 CYS A O 1
ATOM 656 N N . VAL A 1 80 ? -8.170 12.150 -0.052 1.00 97.75 80 VAL A N 1
ATOM 657 C CA . VAL A 1 80 ? -9.573 11.874 -0.423 1.00 97.75 80 VAL A CA 1
ATOM 658 C C . VAL A 1 80 ? -9.649 11.286 -1.828 1.00 97.75 80 VAL A C 1
ATOM 660 O O . VAL A 1 80 ? -10.232 10.221 -1.999 1.00 97.75 80 VAL A O 1
ATOM 663 N N . ALA A 1 81 ? -8.981 11.902 -2.807 1.00 97.88 81 ALA A N 1
ATOM 664 C CA . ALA A 1 81 ? -8.989 11.429 -4.189 1.00 97.88 81 ALA A CA 1
ATOM 665 C C . ALA A 1 81 ? -8.504 9.972 -4.314 1.00 97.88 81 ALA A C 1
ATOM 667 O O . ALA A 1 81 ? -9.106 9.177 -5.036 1.00 97.88 81 ALA A O 1
ATOM 668 N N . ILE A 1 82 ? -7.447 9.595 -3.584 1.00 98.06 82 ILE A N 1
ATOM 669 C CA . ILE A 1 82 ? -6.953 8.209 -3.539 1.00 98.06 82 ILE A CA 1
ATOM 670 C C . ILE A 1 82 ? -7.994 7.273 -2.916 1.00 98.06 82 ILE A C 1
ATOM 672 O O . ILE A 1 82 ? -8.252 6.201 -3.468 1.00 98.06 82 ILE A O 1
ATOM 676 N N . LEU A 1 83 ? -8.583 7.658 -1.782 1.00 97.88 83 LEU A N 1
ATOM 677 C CA . LEU A 1 83 ? -9.545 6.835 -1.040 1.00 97.88 83 LEU A CA 1
ATOM 678 C C . LEU A 1 83 ? -10.835 6.602 -1.841 1.00 97.88 83 LEU A C 1
ATOM 680 O O . LEU A 1 83 ? -11.280 5.460 -1.959 1.00 97.88 83 LEU A O 1
ATOM 684 N N . GLU A 1 84 ? -11.380 7.653 -2.453 1.00 96.88 84 GLU A N 1
ATOM 685 C CA . GLU A 1 84 ? -12.584 7.593 -3.288 1.00 96.88 84 GLU A CA 1
ATOM 686 C C . GLU A 1 84 ? -12.342 6.802 -4.573 1.00 96.88 84 GLU A C 1
ATOM 688 O O . GLU A 1 84 ? -13.131 5.923 -4.925 1.00 96.88 84 GLU A O 1
ATOM 693 N N . LYS A 1 85 ? -11.214 7.041 -5.260 1.00 96.81 85 LYS A N 1
ATOM 694 C CA . LYS A 1 85 ? -10.873 6.286 -6.475 1.00 96.81 85 LYS A CA 1
ATOM 695 C C . LYS A 1 85 ? -10.686 4.798 -6.188 1.00 96.81 85 LYS A C 1
ATOM 697 O O . LYS A 1 85 ? -11.039 3.969 -7.026 1.00 96.81 85 LYS A O 1
ATOM 702 N N . SER A 1 86 ? -10.176 4.477 -5.000 1.00 97.00 86 SER A N 1
ATOM 703 C CA . SER A 1 86 ? -10.010 3.106 -4.509 1.00 97.00 86 SER A CA 1
ATOM 704 C C . SER A 1 86 ? -11.306 2.489 -3.966 1.00 97.00 86 SER A C 1
ATOM 706 O O . SER A 1 86 ? -11.285 1.319 -3.593 1.00 97.00 86 SER A O 1
ATOM 708 N N . ARG A 1 87 ? -12.420 3.241 -3.938 1.00 96.38 87 ARG A N 1
ATOM 709 C CA . ARG A 1 87 ? -13.747 2.803 -3.462 1.00 96.38 87 ARG A CA 1
ATOM 710 C C . ARG A 1 87 ? -13.708 2.212 -2.051 1.00 96.38 87 ARG A C 1
ATOM 712 O O . ARG A 1 87 ? -14.251 1.140 -1.800 1.00 96.38 87 ARG A O 1
ATOM 719 N N . LEU A 1 88 ? -13.001 2.892 -1.153 1.00 95.62 88 LEU A N 1
ATOM 720 C CA . LEU A 1 88 ? -12.939 2.512 0.254 1.00 95.62 88 LEU A CA 1
ATOM 721 C C . LEU A 1 88 ? -13.976 3.288 1.059 1.00 95.62 88 LEU A C 1
ATOM 723 O O . LEU A 1 88 ? -14.093 4.503 0.907 1.00 95.62 88 LEU A O 1
ATOM 727 N N . ASP A 1 89 ? -14.627 2.596 1.988 1.00 92.88 89 ASP A N 1
ATOM 728 C CA . ASP A 1 89 ? -15.623 3.173 2.892 1.00 92.88 89 ASP A CA 1
ATOM 729 C C . ASP A 1 89 ? -15.097 3.243 4.330 1.00 92.88 89 ASP A C 1
ATOM 731 O O . ASP A 1 89 ? -14.087 2.633 4.667 1.00 92.88 89 ASP A O 1
ATOM 735 N N . HIS A 1 90 ? -15.806 3.950 5.215 1.00 93.75 90 HIS A N 1
ATOM 736 C CA . HIS A 1 90 ? -15.532 3.958 6.661 1.00 93.75 90 HIS A CA 1
ATOM 737 C C . HIS A 1 90 ? -14.079 4.303 7.036 1.00 93.75 90 HIS A C 1
ATOM 739 O O . HIS A 1 90 ? -13.532 3.753 7.994 1.00 93.75 90 HIS A O 1
ATOM 745 N N . TRP A 1 91 ? -13.425 5.180 6.277 1.00 96.12 91 TRP A N 1
ATOM 746 C CA . TRP A 1 91 ? -12.142 5.784 6.632 1.00 96.12 91 TRP A CA 1
ATOM 747 C C . TRP A 1 91 ? -12.362 7.121 7.342 1.00 96.12 91 TRP A C 1
ATOM 749 O O . TRP A 1 91 ? -13.415 7.743 7.222 1.00 96.12 91 TRP A O 1
ATOM 759 N N . VAL A 1 92 ? -11.352 7.586 8.081 1.00 96.69 92 VAL A N 1
ATOM 760 C CA . VAL A 1 92 ? -11.393 8.897 8.747 1.00 96.69 92 VAL A CA 1
ATOM 761 C C . VAL A 1 92 ? -10.150 9.701 8.392 1.00 96.69 92 VAL A C 1
ATOM 763 O O . VAL A 1 92 ? -9.030 9.190 8.399 1.00 96.69 92 VAL A O 1
ATOM 766 N N . LEU A 1 93 ? -10.343 10.988 8.112 1.00 97.31 93 LEU A N 1
ATOM 767 C CA . LEU A 1 93 ? -9.256 11.944 7.923 1.00 97.31 93 LEU A CA 1
ATOM 768 C C . LEU A 1 93 ? -9.113 12.809 9.170 1.00 97.31 93 LEU A C 1
ATOM 770 O O . LEU A 1 93 ? -10.049 13.496 9.573 1.00 97.31 93 LEU A O 1
ATOM 774 N N . GLY A 1 94 ? -7.925 12.785 9.768 1.00 95.75 94 GLY A N 1
ATOM 775 C CA . GLY A 1 94 ? -7.540 13.743 10.797 1.00 95.75 94 GLY A CA 1
ATOM 776 C C . GLY A 1 94 ? -6.989 15.035 10.196 1.00 95.75 94 GLY A C 1
ATOM 777 O O . GLY A 1 94 ? -7.176 15.330 9.019 1.00 95.75 94 GLY A O 1
ATOM 778 N N . LYS A 1 95 ? -6.249 15.796 11.012 1.00 95.75 95 LYS A N 1
ATOM 779 C CA . LYS A 1 95 ? -5.571 17.026 10.564 1.00 95.75 95 LYS A CA 1
ATOM 780 C C . LYS A 1 95 ? -4.358 16.744 9.671 1.00 95.75 95 LYS A C 1
ATOM 782 O O . LYS A 1 95 ? -4.121 17.472 8.721 1.00 95.75 95 LYS A O 1
ATOM 787 N N . THR A 1 96 ? -3.600 15.695 9.989 1.00 96.50 96 THR A N 1
ATOM 788 C CA . THR A 1 96 ? -2.331 15.353 9.314 1.00 96.50 96 THR A CA 1
ATOM 789 C C . THR A 1 96 ? -2.219 13.878 8.930 1.00 96.50 96 THR A C 1
ATOM 791 O O . THR A 1 96 ? -1.217 13.465 8.346 1.00 96.50 96 THR A O 1
ATOM 794 N N . LYS A 1 97 ? -3.207 13.056 9.310 1.00 97.75 97 LYS A N 1
ATOM 795 C CA . LYS A 1 97 ? -3.154 11.595 9.192 1.00 97.75 97 LYS A CA 1
ATOM 796 C C . LYS A 1 97 ? -4.437 11.015 8.618 1.00 97.75 97 LYS A C 1
ATOM 798 O O . LYS A 1 97 ? -5.530 11.465 8.962 1.00 97.75 97 LYS A O 1
ATOM 803 N N . VAL A 1 98 ? -4.285 9.970 7.812 1.00 98.00 98 VAL A N 1
ATOM 804 C CA . VAL A 1 98 ? -5.354 9.069 7.376 1.00 98.00 98 VAL A CA 1
ATOM 805 C C . VAL A 1 98 ? -5.476 7.926 8.380 1.00 98.00 98 VAL A C 1
ATOM 807 O O . VAL A 1 98 ? -4.482 7.284 8.736 1.00 98.00 98 VAL A O 1
ATOM 810 N N . PHE A 1 99 ? -6.697 7.672 8.835 1.00 97.12 99 PHE A N 1
ATOM 811 C CA . PHE A 1 99 ? -7.041 6.603 9.761 1.00 97.12 99 PHE A CA 1
ATOM 812 C C . PHE A 1 99 ? -7.752 5.487 9.000 1.00 97.12 99 PHE A C 1
ATOM 814 O O . PHE A 1 99 ? -8.819 5.687 8.417 1.00 97.12 99 PHE A O 1
ATOM 821 N N . LEU A 1 100 ? -7.135 4.307 8.999 1.00 96.69 100 LEU A N 1
ATOM 822 C CA . LEU A 1 100 ? -7.565 3.151 8.221 1.00 96.69 100 LEU A CA 1
ATOM 823 C C . LEU A 1 100 ? -7.660 1.909 9.104 1.00 96.69 100 LEU A C 1
ATOM 825 O O . LEU A 1 100 ? -6.913 1.742 10.074 1.00 96.69 100 LEU A O 1
ATOM 829 N N . LYS A 1 101 ? -8.582 1.018 8.743 1.00 94.38 101 LYS A N 1
ATOM 830 C CA . LYS A 1 101 ? -8.634 -0.337 9.290 1.00 94.38 101 LYS A CA 1
ATOM 831 C C . LYS A 1 101 ? -7.668 -1.245 8.525 1.00 94.38 101 LYS A C 1
ATOM 833 O O . LYS A 1 101 ? -7.180 -0.876 7.457 1.00 94.38 101 LYS A O 1
ATOM 838 N N . TYR A 1 102 ? -7.375 -2.422 9.077 1.00 90.69 102 TYR A N 1
ATOM 839 C CA . TYR A 1 102 ? -6.398 -3.351 8.492 1.00 90.69 102 TYR A CA 1
ATOM 840 C C . TYR A 1 102 ? -6.748 -3.738 7.044 1.00 90.69 102 TYR A C 1
ATOM 842 O O . TYR A 1 102 ? -5.884 -3.705 6.170 1.00 90.69 102 TYR A O 1
ATOM 850 N N . TYR A 1 103 ? -8.030 -3.999 6.771 1.00 92.94 103 TYR A N 1
ATOM 851 C CA . TYR A 1 103 ? -8.493 -4.439 5.456 1.00 92.94 103 TYR A CA 1
ATOM 852 C C . TYR A 1 103 ? -8.382 -3.341 4.386 1.00 92.94 103 TYR A C 1
ATOM 854 O O . TYR A 1 103 ? -8.090 -3.651 3.237 1.00 92.94 103 TYR A O 1
ATOM 862 N N . HIS A 1 104 ? -8.494 -2.054 4.746 1.00 96.69 104 HIS A N 1
ATOM 863 C CA . HIS A 1 104 ? -8.259 -0.956 3.795 1.00 96.69 104 HIS A CA 1
ATOM 864 C C . HIS A 1 104 ? -6.828 -0.979 3.259 1.00 96.69 104 HIS A C 1
ATOM 866 O O . HIS A 1 104 ? -6.597 -0.797 2.068 1.00 96.69 104 HIS A O 1
ATOM 872 N N . VAL A 1 105 ? -5.847 -1.203 4.140 1.00 95.62 105 VAL A N 1
ATOM 873 C CA . VAL A 1 105 ? -4.435 -1.256 3.743 1.00 95.62 105 VAL A CA 1
ATOM 874 C C . VAL A 1 105 ? -4.178 -2.466 2.849 1.00 95.62 105 VAL A C 1
ATOM 876 O O . VAL A 1 105 ? -3.438 -2.360 1.873 1.00 95.62 105 VAL A O 1
ATOM 879 N N . GLU A 1 106 ? -4.804 -3.604 3.138 1.00 95.75 106 GLU A N 1
ATOM 880 C CA . GLU A 1 106 ? -4.729 -4.787 2.282 1.00 95.75 106 GLU A CA 1
ATOM 881 C C . GLU A 1 106 ? -5.311 -4.522 0.884 1.00 95.75 106 GLU A C 1
ATOM 883 O O . GLU A 1 106 ? -4.625 -4.768 -0.111 1.00 95.75 106 GLU A O 1
ATOM 888 N N . GLN A 1 107 ? -6.505 -3.924 0.805 1.00 97.44 107 GLN A N 1
ATOM 889 C CA . GLN A 1 107 ? -7.157 -3.537 -0.451 1.00 97.44 107 GLN A CA 1
ATOM 890 C C . GLN A 1 107 ? -6.305 -2.553 -1.267 1.00 97.44 107 GLN A C 1
ATOM 892 O O . GLN A 1 107 ? -6.044 -2.798 -2.445 1.00 97.44 107 GLN A O 1
ATOM 897 N N . LEU A 1 108 ? -5.785 -1.489 -0.642 1.00 98.12 108 LEU A N 1
ATOM 898 C CA . LEU A 1 108 ? -4.886 -0.536 -1.308 1.00 98.12 108 LEU A CA 1
ATOM 899 C C . LEU A 1 108 ? -3.630 -1.223 -1.856 1.00 98.12 108 LEU A C 1
ATOM 901 O O . LEU A 1 108 ? -3.201 -0.936 -2.971 1.00 98.12 108 LEU A O 1
ATOM 905 N N . ASN A 1 109 ? -3.038 -2.148 -1.094 1.00 97.25 109 ASN A N 1
ATOM 906 C CA . ASN A 1 109 ? -1.853 -2.881 -1.535 1.00 97.25 109 ASN A CA 1
ATOM 907 C C . ASN A 1 109 ? -2.153 -3.869 -2.671 1.00 97.25 109 ASN A C 1
ATOM 909 O O . ASN A 1 109 ? -1.253 -4.163 -3.455 1.00 97.25 109 ASN A O 1
ATOM 913 N N . LEU A 1 110 ? -3.366 -4.420 -2.756 1.00 97.69 110 LEU A N 1
ATOM 914 C CA . LEU A 1 110 ? -3.785 -5.253 -3.887 1.00 97.69 110 LEU A CA 1
ATOM 915 C C . LEU A 1 110 ? -3.918 -4.411 -5.161 1.00 97.69 110 LEU A C 1
ATOM 917 O O . LEU A 1 110 ? -3.297 -4.746 -6.169 1.00 97.69 110 LEU A O 1
ATOM 921 N N . LEU A 1 111 ? -4.618 -3.275 -5.084 1.00 97.81 111 LEU A N 1
ATOM 922 C CA . LEU A 1 111 ? -4.751 -2.337 -6.206 1.00 97.81 111 LEU A CA 1
ATOM 923 C C . LEU A 1 111 ? -3.385 -1.821 -6.676 1.00 97.81 111 LEU A C 1
ATOM 925 O O . LEU A 1 111 ? -3.085 -1.792 -7.869 1.00 97.81 111 LEU A O 1
ATOM 929 N N . LEU A 1 112 ? -2.512 -1.461 -5.731 1.00 97.06 112 LEU A N 1
ATOM 930 C CA . LEU A 1 112 ? -1.179 -0.960 -6.051 1.00 97.06 112 LEU A CA 1
ATOM 931 C C . LEU A 1 112 ? -0.316 -2.037 -6.718 1.00 97.06 112 LEU A C 1
ATOM 933 O O . LEU A 1 112 ? 0.402 -1.740 -7.673 1.00 97.06 112 LEU A O 1
ATOM 937 N N . ARG A 1 113 ? -0.408 -3.292 -6.257 1.00 97.19 113 ARG A N 1
ATOM 938 C CA . ARG A 1 113 ? 0.278 -4.431 -6.887 1.00 97.19 113 ARG A CA 1
ATOM 939 C C . ARG A 1 113 ? -0.162 -4.632 -8.333 1.00 97.19 113 ARG A C 1
ATOM 941 O O . ARG A 1 113 ? 0.690 -4.909 -9.171 1.00 97.19 113 ARG A O 1
ATOM 948 N N . GLU A 1 114 ? -1.442 -4.453 -8.639 1.00 96.69 114 GLU A N 1
ATOM 949 C CA . GLU A 1 114 ? -1.944 -4.560 -10.010 1.00 96.69 114 GLU A CA 1
ATOM 950 C C . GLU A 1 114 ? -1.333 -3.488 -10.925 1.00 96.69 114 GLU A C 1
ATOM 952 O O . GLU A 1 114 ? -0.820 -3.801 -12.003 1.00 96.69 114 GLU A O 1
ATOM 957 N N . VAL A 1 115 ? -1.313 -2.229 -10.473 1.00 95.81 115 VAL A N 1
ATOM 958 C CA . VAL A 1 115 ? -0.694 -1.122 -11.221 1.00 95.81 115 VAL A CA 1
ATOM 959 C C . VAL A 1 115 ? 0.797 -1.380 -11.443 1.00 95.81 115 VAL A C 1
ATOM 961 O O . VAL A 1 115 ? 1.279 -1.282 -12.573 1.00 95.81 115 VAL A O 1
ATOM 964 N N . ILE A 1 116 ? 1.525 -1.767 -10.392 1.00 95.50 116 ILE A N 1
ATOM 965 C CA . ILE A 1 116 ? 2.957 -2.084 -10.482 1.00 95.50 116 ILE A CA 1
ATOM 966 C C . ILE A 1 116 ? 3.192 -3.264 -11.431 1.00 95.50 116 ILE A C 1
ATOM 968 O O . ILE A 1 116 ? 4.107 -3.203 -12.250 1.00 95.50 116 ILE A O 1
ATOM 972 N N . GLY A 1 117 ? 2.356 -4.304 -11.386 1.00 97.12 117 GLY A N 1
ATOM 973 C CA . GLY A 1 117 ? 2.448 -5.450 -12.291 1.00 97.12 117 GLY A CA 1
ATOM 974 C C . GLY A 1 117 ? 2.382 -5.036 -13.763 1.00 97.12 117 GLY A C 1
ATOM 975 O O . GLY A 1 117 ? 3.217 -5.455 -14.567 1.00 97.12 117 GLY A O 1
ATOM 976 N N . ARG A 1 118 ? 1.465 -4.126 -14.112 1.00 95.88 118 ARG A N 1
ATOM 977 C CA . ARG A 1 118 ? 1.366 -3.565 -15.473 1.00 95.88 118 ARG A CA 1
ATOM 978 C C . ARG A 1 118 ? 2.619 -2.771 -15.862 1.00 95.88 118 ARG A C 1
ATOM 980 O O . ARG A 1 118 ? 3.101 -2.902 -16.987 1.00 95.88 118 ARG A O 1
ATOM 987 N N . VAL A 1 119 ? 3.180 -1.989 -14.937 1.00 95.56 119 VAL A N 1
ATOM 988 C CA . VAL A 1 119 ? 4.432 -1.242 -15.162 1.00 95.56 119 VAL A CA 1
ATOM 989 C C . VAL A 1 119 ? 5.607 -2.191 -15.399 1.00 95.56 119 VAL A C 1
ATOM 991 O O . VAL A 1 119 ? 6.379 -1.981 -16.334 1.00 95.56 119 VAL A O 1
ATOM 994 N N . VAL A 1 120 ? 5.730 -3.256 -14.606 1.00 97.50 120 VAL A N 1
ATOM 995 C CA . VAL A 1 120 ? 6.787 -4.266 -14.763 1.00 97.50 120 VAL A CA 1
ATOM 996 C C . VAL A 1 120 ? 6.691 -4.945 -16.129 1.00 97.50 120 VAL A C 1
ATOM 998 O O . VAL A 1 120 ? 7.709 -5.083 -16.808 1.00 97.50 120 VAL A O 1
ATOM 1001 N N . MET A 1 121 ? 5.483 -5.291 -16.582 1.00 98.12 121 MET A N 1
ATOM 1002 C CA . MET A 1 121 ? 5.274 -5.852 -17.921 1.00 98.12 121 MET A CA 1
ATOM 1003 C C . MET A 1 121 ? 5.729 -4.885 -19.021 1.00 98.12 121 MET A C 1
ATOM 1005 O O . MET A 1 121 ? 6.503 -5.269 -19.898 1.00 98.12 121 MET A O 1
ATOM 1009 N N . LEU A 1 122 ? 5.327 -3.612 -18.951 1.00 97.44 122 LEU A N 1
ATOM 1010 C CA . LEU A 1 122 ? 5.762 -2.587 -19.907 1.00 97.44 122 LEU A CA 1
ATOM 1011 C C . LEU A 1 122 ? 7.293 -2.439 -19.932 1.00 97.44 122 LEU A C 1
ATOM 1013 O O . LEU A 1 122 ? 7.912 -2.362 -21.000 1.00 97.44 122 LEU A O 1
ATOM 1017 N N . GLN A 1 123 ? 7.918 -2.428 -18.753 1.00 97.94 123 GLN A N 1
ATOM 1018 C CA . GLN A 1 123 ? 9.371 -2.376 -18.622 1.00 97.94 123 GLN A CA 1
ATOM 1019 C C . GLN A 1 123 ? 10.038 -3.612 -19.233 1.00 97.94 123 GLN A C 1
ATOM 1021 O O . GLN A 1 123 ? 11.062 -3.464 -19.901 1.00 97.94 123 GLN A O 1
ATOM 1026 N N . ALA A 1 124 ? 9.474 -4.807 -19.040 1.00 98.38 124 ALA A N 1
ATOM 1027 C CA . ALA A 1 124 ? 9.998 -6.050 -19.598 1.00 98.38 124 ALA A CA 1
ATOM 1028 C C . ALA A 1 124 ? 9.999 -6.018 -21.134 1.00 98.38 124 ALA A C 1
ATOM 1030 O O . ALA A 1 124 ? 11.045 -6.258 -21.739 1.00 98.38 124 ALA A O 1
ATOM 1031 N N . TYR A 1 125 ? 8.890 -5.614 -21.763 1.00 98.38 125 TYR A N 1
ATOM 1032 C CA . TYR A 1 125 ? 8.818 -5.451 -23.221 1.00 98.38 125 TYR A CA 1
ATOM 1033 C C . TYR A 1 125 ? 9.823 -4.422 -23.738 1.00 98.38 125 TYR A C 1
ATOM 1035 O O . TYR A 1 125 ? 10.565 -4.688 -24.685 1.00 98.38 125 TYR A O 1
ATOM 1043 N N . THR A 1 126 ? 9.897 -3.263 -23.084 1.00 98.38 126 THR A N 1
ATOM 1044 C CA . THR A 1 126 ? 10.810 -2.184 -23.482 1.00 98.38 126 THR A CA 1
ATOM 1045 C C . THR A 1 126 ? 12.270 -2.634 -23.394 1.00 98.38 126 THR A C 1
ATOM 1047 O O . THR A 1 126 ? 13.047 -2.444 -24.333 1.00 98.38 126 THR A O 1
ATOM 1050 N N . LYS A 1 127 ? 12.651 -3.280 -22.284 1.00 98.38 127 LYS A N 1
ATOM 1051 C CA . LYS A 1 127 ? 13.997 -3.836 -22.086 1.00 98.38 127 LYS A CA 1
ATOM 1052 C C . LYS A 1 127 ? 14.295 -4.947 -23.091 1.00 98.38 127 LYS A C 1
ATOM 1054 O O . LYS A 1 127 ? 15.388 -4.952 -23.654 1.00 98.38 127 LYS A O 1
ATOM 1059 N N . GLY A 1 128 ? 13.332 -5.829 -23.361 1.00 98.38 128 GLY A N 1
ATOM 1060 C CA . GLY A 1 128 ? 13.448 -6.891 -24.360 1.00 98.38 128 GLY A CA 1
ATOM 1061 C C . GLY A 1 128 ? 13.710 -6.339 -25.761 1.00 98.38 128 GLY A C 1
ATOM 1062 O O . GLY A 1 128 ? 14.676 -6.736 -26.413 1.00 98.38 128 GLY A O 1
ATOM 1063 N N . TRP A 1 129 ? 12.930 -5.345 -26.192 1.00 98.38 129 TRP A N 1
ATOM 1064 C CA . TRP A 1 129 ? 13.115 -4.688 -27.489 1.00 98.38 129 TRP A CA 1
ATOM 1065 C C . TRP A 1 129 ? 14.471 -3.977 -27.601 1.00 98.38 129 TRP A C 1
ATOM 1067 O O . TRP A 1 129 ? 15.200 -4.161 -28.582 1.00 98.38 129 TRP A O 1
ATOM 1077 N N . LEU A 1 130 ? 14.855 -3.203 -26.578 1.00 98.56 130 LEU A N 1
ATOM 1078 C CA . LEU A 1 130 ? 16.168 -2.553 -26.531 1.00 98.56 130 LEU A CA 1
ATOM 1079 C C . LEU A 1 130 ? 17.304 -3.584 -26.574 1.00 98.56 130 LEU A C 1
ATOM 1081 O O . LEU A 1 130 ? 18.292 -3.373 -27.283 1.00 98.56 130 LEU A O 1
ATOM 1085 N N . GLY A 1 131 ? 17.154 -4.700 -25.858 1.00 98.38 131 GLY A N 1
ATOM 1086 C CA . GLY A 1 131 ? 18.091 -5.820 -25.849 1.00 98.38 131 GLY A CA 1
ATOM 1087 C C . GLY A 1 131 ? 18.258 -6.446 -27.232 1.00 98.38 131 GLY A C 1
ATOM 1088 O O . GLY A 1 131 ? 19.377 -6.509 -27.742 1.00 98.38 131 GLY A O 1
ATOM 1089 N N . ALA A 1 132 ? 17.155 -6.809 -27.891 1.00 97.88 132 ALA A N 1
ATOM 1090 C CA . ALA A 1 132 ? 17.167 -7.383 -29.236 1.00 97.88 132 ALA A CA 1
ATOM 1091 C C . ALA A 1 132 ? 17.814 -6.438 -30.264 1.00 97.88 132 ALA A C 1
ATOM 1093 O O . ALA A 1 132 ? 18.646 -6.855 -31.075 1.00 97.88 132 ALA A O 1
ATOM 1094 N N . ARG A 1 133 ? 17.505 -5.136 -30.196 1.00 97.94 133 ARG A N 1
ATOM 1095 C CA . ARG A 1 133 ? 18.101 -4.125 -31.084 1.00 97.94 133 ARG A CA 1
ATOM 1096 C C . ARG A 1 133 ? 19.609 -3.993 -30.873 1.00 97.94 133 ARG A C 1
ATOM 1098 O O . ARG A 1 133 ? 20.356 -3.890 -31.849 1.00 97.94 133 ARG A O 1
ATOM 1105 N N . ARG A 1 134 ? 20.070 -3.992 -29.617 1.00 98.06 134 ARG A N 1
ATOM 1106 C CA . ARG A 1 134 ? 21.505 -3.973 -29.281 1.00 98.06 134 ARG A CA 1
ATOM 1107 C C . ARG A 1 134 ? 22.199 -5.239 -29.778 1.00 98.06 134 ARG A C 1
ATOM 1109 O O . ARG A 1 134 ? 23.242 -5.129 -30.418 1.00 98.06 134 ARG A O 1
ATOM 1116 N N . TYR A 1 135 ? 21.591 -6.404 -29.562 1.00 97.88 135 TYR A N 1
ATOM 1117 C CA . TYR A 1 135 ? 22.118 -7.686 -30.019 1.00 97.88 135 TYR A CA 1
ATOM 1118 C C . TYR A 1 135 ? 22.259 -7.736 -31.545 1.00 97.88 135 TYR A C 1
ATOM 1120 O O . TYR A 1 135 ? 23.340 -8.044 -32.039 1.00 97.88 135 TYR A O 1
ATOM 1128 N N . LYS A 1 136 ? 21.229 -7.332 -32.302 1.00 97.88 136 LYS A N 1
ATOM 1129 C CA . LYS A 1 136 ? 21.285 -7.285 -33.774 1.00 97.88 136 LYS A CA 1
ATOM 1130 C C . LYS A 1 136 ? 22.435 -6.407 -34.275 1.00 97.88 136 LYS A C 1
ATOM 1132 O O . LYS A 1 136 ? 23.182 -6.821 -35.156 1.00 97.88 136 LYS A O 1
ATOM 1137 N N . ARG A 1 137 ? 22.623 -5.222 -33.681 1.00 97.19 137 ARG A N 1
ATOM 1138 C CA . ARG A 1 137 ? 23.747 -4.327 -34.015 1.00 97.19 137 ARG A CA 1
ATOM 1139 C C . ARG A 1 137 ? 25.102 -4.962 -33.700 1.00 97.19 137 ARG A C 1
ATOM 1141 O O . ARG A 1 137 ? 26.016 -4.867 -34.513 1.00 97.19 137 ARG A O 1
ATOM 1148 N N . ALA A 1 138 ? 25.242 -5.591 -32.534 1.00 97.56 138 ALA A N 1
ATOM 1149 C CA . ALA A 1 138 ? 26.478 -6.265 -32.143 1.00 97.56 138 ALA A CA 1
ATOM 1150 C C . ALA A 1 138 ? 26.794 -7.448 -33.070 1.00 97.56 138 ALA A C 1
ATOM 1152 O O . ALA A 1 138 ? 27.933 -7.598 -33.505 1.00 97.56 138 ALA A O 1
ATOM 1153 N N . ARG A 1 139 ? 25.778 -8.238 -33.433 1.00 97.38 139 ARG A N 1
ATOM 1154 C CA . ARG A 1 139 ? 25.891 -9.360 -34.367 1.00 97.38 139 ARG A CA 1
ATOM 1155 C C . ARG A 1 139 ? 26.331 -8.905 -35.758 1.00 97.38 139 ARG A C 1
ATOM 1157 O O . ARG A 1 139 ? 27.322 -9.419 -36.251 1.00 97.38 139 ARG A O 1
ATOM 1164 N N . GLN A 1 140 ? 25.701 -7.875 -36.324 1.00 97.06 140 GLN A N 1
ATOM 1165 C CA . GLN A 1 140 ? 26.107 -7.315 -37.622 1.00 97.06 140 GLN A CA 1
ATOM 1166 C C . GLN A 1 140 ? 27.558 -6.819 -37.624 1.00 97.06 140 GLN A C 1
ATOM 1168 O O . GLN A 1 140 ? 28.277 -7.007 -38.601 1.00 97.06 140 GLN A O 1
ATOM 1173 N N . LYS A 1 141 ? 28.010 -6.183 -36.533 1.00 96.62 141 LYS A N 1
ATOM 1174 C CA . LYS A 1 141 ? 29.417 -5.774 -36.393 1.00 96.62 141 LYS A CA 1
ATOM 1175 C C . LYS A 1 141 ? 30.356 -6.984 -36.377 1.00 96.62 141 LYS A C 1
ATOM 1177 O O . LYS A 1 141 ? 31.371 -6.952 -37.063 1.00 96.62 141 LYS A O 1
ATOM 1182 N N . ARG A 1 142 ? 30.005 -8.040 -35.634 1.00 96.00 142 ARG A N 1
ATOM 1183 C CA . ARG A 1 142 ? 30.777 -9.293 -35.578 1.00 96.00 142 ARG A CA 1
ATOM 1184 C C . ARG A 1 142 ? 30.824 -10.000 -36.931 1.00 96.00 142 ARG A C 1
ATOM 1186 O O . ARG A 1 142 ? 31.901 -10.397 -37.346 1.00 96.00 142 ARG A O 1
ATOM 1193 N N . GLU A 1 143 ? 29.697 -10.107 -37.630 1.00 96.44 143 GLU A N 1
ATOM 1194 C CA . GLU A 1 143 ? 29.613 -10.724 -38.962 1.00 96.44 143 GLU A CA 1
ATOM 1195 C C . GLU A 1 143 ? 30.475 -9.968 -39.981 1.00 96.44 143 GLU A C 1
ATOM 1197 O O . GLU A 1 143 ? 31.284 -10.579 -40.672 1.00 96.44 143 GLU A O 1
ATOM 1202 N N . LYS A 1 144 ? 30.390 -8.630 -40.018 1.00 95.75 144 LYS A N 1
ATOM 1203 C CA . LYS A 1 144 ? 31.250 -7.807 -40.887 1.00 95.75 144 LYS A CA 1
ATOM 1204 C C . LYS A 1 144 ? 32.736 -7.982 -40.571 1.00 95.75 144 LYS A C 1
ATOM 1206 O O . LYS A 1 144 ? 33.537 -8.102 -41.492 1.00 95.75 144 LYS A O 1
ATOM 1211 N N . ALA A 1 145 ? 33.099 -8.006 -39.288 1.00 94.75 145 ALA A N 1
ATOM 1212 C CA . ALA A 1 145 ? 34.478 -8.240 -38.869 1.00 94.75 145 ALA A CA 1
ATOM 1213 C C . ALA A 1 145 ? 34.962 -9.645 -39.267 1.00 94.75 145 ALA A C 1
ATOM 1215 O O . ALA A 1 145 ? 36.067 -9.779 -39.783 1.00 94.75 145 ALA A O 1
ATOM 1216 N N . ALA A 1 146 ? 34.125 -10.672 -39.096 1.00 96.00 146 ALA A N 1
ATOM 1217 C CA . ALA A 1 146 ? 34.445 -12.041 -39.490 1.00 96.00 146 ALA A CA 1
ATOM 1218 C C . ALA A 1 146 ? 34.686 -12.156 -41.002 1.00 96.00 146 ALA A C 1
ATOM 1220 O O . ALA A 1 146 ? 35.716 -12.689 -41.399 1.00 96.00 146 ALA A O 1
ATOM 1221 N N . ILE A 1 147 ? 33.804 -11.587 -41.834 1.00 95.75 147 ILE A N 1
ATOM 1222 C CA . ILE A 1 147 ? 33.960 -11.582 -43.300 1.00 95.75 147 ILE A CA 1
ATOM 1223 C C . ILE A 1 147 ? 35.249 -10.856 -43.710 1.00 95.75 147 ILE A C 1
ATOM 1225 O O . ILE A 1 147 ? 35.987 -11.345 -44.565 1.00 95.75 147 ILE A O 1
ATOM 1229 N N . ALA A 1 148 ? 35.556 -9.713 -43.087 1.00 94.88 148 ALA A N 1
ATOM 1230 C CA . ALA A 1 148 ? 36.791 -8.981 -43.361 1.00 94.88 148 ALA A CA 1
ATOM 1231 C C . ALA A 1 148 ? 38.034 -9.831 -43.042 1.00 94.88 148 ALA A C 1
ATOM 1233 O O . ALA A 1 148 ? 38.894 -9.993 -43.906 1.00 94.88 148 ALA A O 1
ATOM 1234 N N . ILE A 1 149 ? 38.089 -10.440 -41.852 1.00 93.62 149 ILE A N 1
ATOM 1235 C CA . ILE A 1 149 ? 39.199 -11.309 -41.429 1.00 93.62 149 ILE A CA 1
ATOM 1236 C C . ILE A 1 149 ? 39.323 -12.525 -42.357 1.00 93.62 149 ILE A C 1
ATOM 1238 O O . ILE A 1 149 ? 40.408 -12.803 -42.864 1.00 93.62 149 ILE A O 1
ATOM 1242 N N . GLN A 1 150 ? 38.215 -13.218 -42.633 1.00 94.12 150 GLN A N 1
ATOM 1243 C CA . GLN A 1 150 ? 38.190 -14.395 -43.505 1.00 94.12 150 GLN A CA 1
ATOM 1244 C C . GLN A 1 150 ? 38.638 -14.065 -44.929 1.00 94.12 150 GLN A C 1
ATOM 1246 O O . GLN A 1 150 ? 39.393 -14.834 -45.512 1.00 94.12 150 GLN A O 1
ATOM 1251 N N . SER A 1 151 ? 38.235 -12.917 -45.483 1.00 91.12 151 SER A N 1
ATOM 1252 C CA . SER A 1 151 ? 38.647 -12.522 -46.835 1.00 91.12 151 SER A CA 1
ATOM 1253 C C . SER A 1 151 ? 40.154 -12.263 -46.946 1.00 91.12 151 SER A C 1
ATOM 1255 O O . SER A 1 151 ? 40.756 -12.598 -47.965 1.00 91.12 151 SER A O 1
ATOM 1257 N N . VAL A 1 152 ? 40.780 -11.709 -45.901 1.00 94.06 152 VAL A N 1
ATOM 1258 C CA . VAL A 1 152 ? 42.237 -11.518 -45.844 1.00 94.06 152 VAL A CA 1
ATOM 1259 C C . VAL A 1 152 ? 42.942 -12.863 -45.698 1.00 94.06 152 VAL A C 1
ATOM 1261 O O . VAL A 1 152 ? 43.859 -13.149 -46.463 1.00 94.06 152 VAL A O 1
ATOM 1264 N N . LEU A 1 153 ? 42.477 -13.713 -44.776 1.00 92.62 153 LEU A N 1
ATOM 1265 C CA . LEU A 1 153 ? 43.030 -15.054 -44.573 1.00 92.62 153 LEU A CA 1
ATOM 1266 C C . LEU A 1 153 ? 42.944 -15.903 -45.845 1.00 92.62 153 LEU A C 1
ATOM 1268 O O . LEU A 1 153 ? 43.934 -16.514 -46.225 1.00 92.62 153 LEU A O 1
ATOM 1272 N N . TRP A 1 154 ? 41.804 -15.890 -46.540 1.00 89.44 154 TRP A N 1
ATOM 1273 C CA . TRP A 1 154 ? 41.615 -16.610 -47.801 1.00 89.44 154 TRP A CA 1
ATOM 1274 C C . TRP A 1 154 ? 42.592 -16.126 -48.872 1.00 89.44 154 TRP A C 1
ATOM 1276 O O . TRP A 1 154 ? 43.256 -16.938 -49.503 1.00 89.44 154 TRP A O 1
ATOM 1286 N N . LYS A 1 155 ? 42.756 -14.808 -49.045 1.00 91.25 155 LYS A N 1
ATOM 1287 C CA . LYS A 1 155 ? 43.735 -14.260 -50.000 1.00 91.25 155 LYS A CA 1
ATOM 1288 C C . LYS A 1 155 ? 45.164 -14.701 -49.685 1.00 91.25 155 LYS A C 1
ATOM 1290 O O . LYS A 1 155 ? 45.876 -15.104 -50.599 1.00 91.25 155 LYS A O 1
ATOM 1295 N N . LEU A 1 156 ? 45.569 -14.638 -48.415 1.00 92.31 156 LEU A N 1
ATOM 1296 C CA . LEU A 1 156 ? 46.904 -15.063 -47.988 1.00 92.31 156 LEU A CA 1
ATOM 1297 C C . LEU A 1 156 ? 47.116 -16.562 -48.218 1.00 92.31 156 LEU A C 1
ATOM 1299 O O . LEU A 1 156 ? 48.152 -16.947 -48.744 1.00 92.31 156 LEU A O 1
ATOM 1303 N N . LEU A 1 157 ? 46.120 -17.385 -47.884 1.00 91.56 157 LEU A N 1
ATOM 1304 C CA . LEU A 1 157 ? 46.173 -18.840 -48.017 1.00 91.56 157 LEU A CA 1
ATOM 1305 C C . LEU A 1 157 ? 46.207 -19.280 -49.492 1.00 91.56 157 LEU A C 1
ATOM 1307 O O . LEU A 1 157 ? 46.968 -20.171 -49.857 1.00 91.56 157 LEU A O 1
ATOM 1311 N N . PHE A 1 158 ? 45.453 -18.611 -50.369 1.00 89.56 158 PHE A N 1
ATOM 1312 C CA . PHE A 1 158 ? 45.542 -18.829 -51.818 1.00 89.56 158 PHE A CA 1
ATOM 1313 C C . PHE A 1 158 ? 46.899 -18.410 -52.384 1.00 89.56 158 PHE A C 1
ATOM 1315 O O . PHE A 1 158 ? 47.449 -19.120 -53.224 1.00 89.56 158 PHE A O 1
ATOM 1322 N N . ALA A 1 159 ? 47.459 -17.290 -51.918 1.00 86.56 159 ALA A N 1
ATOM 1323 C CA . ALA A 1 159 ? 48.781 -16.843 -52.343 1.00 86.56 159 ALA A CA 1
ATOM 1324 C C . ALA A 1 159 ? 49.881 -17.846 -51.950 1.00 86.56 159 ALA A C 1
ATOM 1326 O O . ALA A 1 159 ? 50.731 -18.158 -52.782 1.00 86.56 159 ALA A O 1
ATOM 1327 N N . THR A 1 160 ? 49.844 -18.412 -50.737 1.00 82.62 160 THR A N 1
ATOM 1328 C CA . THR A 1 160 ? 50.794 -19.461 -50.326 1.00 82.62 160 THR A CA 1
ATOM 1329 C C . THR A 1 160 ? 50.603 -20.768 -51.090 1.00 82.62 160 THR A C 1
ATOM 1331 O O . THR A 1 160 ? 51.600 -21.367 -51.481 1.00 82.62 160 THR A O 1
ATOM 1334 N N . ILE A 1 161 ? 49.367 -21.199 -51.369 1.00 82.81 161 ILE A N 1
ATOM 1335 C CA . ILE A 1 161 ? 49.118 -22.398 -52.194 1.00 82.81 161 ILE A CA 1
ATOM 1336 C C . ILE A 1 161 ? 49.660 -22.214 -53.619 1.00 82.81 161 ILE A C 1
ATOM 1338 O O . ILE A 1 161 ? 50.320 -23.112 -54.144 1.00 82.81 161 ILE A O 1
ATOM 1342 N N . LEU A 1 162 ? 49.420 -21.055 -54.242 1.00 77.06 162 LEU A N 1
ATOM 1343 C CA . LEU A 1 162 ? 49.950 -20.742 -55.573 1.00 77.06 162 LEU A CA 1
ATOM 1344 C C . LEU A 1 162 ? 51.482 -20.698 -55.571 1.00 77.06 162 LEU A C 1
ATOM 1346 O O . LEU A 1 162 ? 52.104 -21.254 -56.472 1.00 77.06 162 LEU A O 1
ATOM 1350 N N . HIS A 1 163 ? 52.090 -20.107 -54.540 1.00 75.56 163 HIS A N 1
ATOM 1351 C CA . HIS A 1 163 ? 53.542 -20.089 -54.372 1.00 75.56 163 HIS A CA 1
ATOM 1352 C C . HIS A 1 163 ? 54.123 -21.506 -54.215 1.00 75.56 163 HIS A C 1
ATOM 1354 O O . HIS A 1 163 ? 55.101 -21.847 -54.873 1.00 75.56 163 HIS A O 1
ATOM 1360 N N . GLN A 1 164 ? 53.496 -22.366 -53.406 1.00 71.31 164 GLN A N 1
ATOM 1361 C CA . GLN A 1 164 ? 53.908 -23.763 -53.231 1.00 71.31 164 GLN A CA 1
ATOM 1362 C C . GLN A 1 164 ? 53.778 -24.567 -54.537 1.00 71.31 164 GLN A C 1
ATOM 1364 O O . GLN A 1 164 ? 54.660 -25.355 -54.867 1.00 71.31 164 GLN A O 1
ATOM 1369 N N . SER A 1 165 ? 52.706 -24.332 -55.302 1.00 63.50 165 SER A N 1
ATOM 1370 C CA . SER A 1 165 ? 52.447 -24.999 -56.589 1.00 63.50 165 SER A CA 1
ATOM 1371 C C . SER A 1 165 ? 53.406 -24.538 -57.693 1.00 63.50 165 SER A C 1
ATOM 1373 O O . SER A 1 165 ? 53.756 -25.321 -58.569 1.00 63.50 165 SER A O 1
ATOM 1375 N N . ALA A 1 166 ? 53.861 -23.282 -57.643 1.00 60.06 166 ALA A N 1
ATOM 1376 C CA . ALA A 1 166 ? 54.884 -22.756 -58.545 1.00 60.06 166 ALA A CA 1
ATOM 1377 C C . ALA A 1 166 ? 56.294 -23.287 -58.220 1.00 60.06 166 ALA A C 1
ATOM 1379 O O . ALA A 1 166 ? 57.121 -23.403 -59.121 1.00 60.06 166 ALA A O 1
ATOM 1380 N N . HIS A 1 167 ? 56.564 -23.629 -56.955 1.00 59.66 167 HIS A N 1
ATOM 1381 C CA . HIS A 1 167 ? 57.863 -24.144 -56.506 1.00 59.66 167 HIS A CA 1
ATOM 1382 C C . HIS A 1 167 ? 57.993 -25.681 -56.533 1.00 59.66 167 HIS A C 1
ATOM 1384 O O . HIS A 1 167 ? 59.118 -26.175 -56.484 1.00 59.66 167 HIS A O 1
ATOM 1390 N N . TYR A 1 168 ? 56.895 -26.437 -56.666 1.00 55.34 168 TYR A N 1
ATOM 1391 C CA . TYR A 1 168 ? 56.908 -27.900 -56.826 1.00 55.34 168 TYR A CA 1
ATOM 1392 C C . TYR A 1 168 ? 55.954 -28.351 -57.950 1.00 55.34 168 TYR A C 1
ATOM 1394 O O . TYR A 1 168 ? 54.830 -28.776 -57.669 1.00 55.34 168 TYR A O 1
ATOM 1402 N N . PRO A 1 169 ? 56.357 -28.273 -59.233 1.00 51.50 169 PRO A N 1
ATOM 1403 C CA . PRO A 1 169 ? 55.607 -28.909 -60.305 1.00 51.50 169 PRO A CA 1
ATOM 1404 C C . PRO A 1 169 ? 55.674 -30.431 -60.130 1.00 51.50 169 PRO A C 1
ATOM 1406 O O . PRO A 1 169 ? 56.727 -30.987 -59.820 1.00 51.50 169 PRO A O 1
ATOM 1409 N N . LEU A 1 170 ? 54.527 -31.087 -60.310 1.00 51.28 170 LEU A N 1
ATOM 1410 C CA . LEU A 1 170 ? 54.381 -32.540 -60.363 1.00 51.28 170 LEU A CA 1
ATOM 1411 C C . LEU A 1 170 ? 55.558 -33.175 -61.118 1.00 51.28 170 LEU A C 1
ATOM 1413 O O . LEU A 1 170 ? 55.827 -32.809 -62.263 1.00 51.28 170 LEU A O 1
ATOM 1417 N N . LEU A 1 171 ? 56.213 -34.152 -60.484 1.00 48.88 171 LEU A N 1
ATOM 1418 C CA . LEU A 1 171 ? 56.951 -35.197 -61.187 1.00 48.88 171 LEU A CA 1
ATOM 1419 C C . LEU A 1 171 ? 56.063 -35.674 -62.346 1.00 48.88 171 LEU A C 1
ATOM 1421 O O . LEU A 1 171 ? 54.986 -36.229 -62.122 1.00 48.88 171 LEU A O 1
ATOM 1425 N N . GLY A 1 172 ? 56.478 -35.362 -63.576 1.00 45.62 172 GLY A N 1
ATOM 1426 C CA . GLY A 1 172 ? 55.834 -35.839 -64.796 1.00 45.62 172 GLY A CA 1
ATOM 1427 C C . GLY A 1 172 ? 55.860 -37.370 -64.868 1.00 45.62 172 GLY A C 1
ATOM 1428 O O . GLY A 1 172 ? 56.545 -38.010 -64.065 1.00 45.62 172 GLY A O 1
ATOM 1429 N N . PRO A 1 173 ? 55.113 -37.980 -65.804 1.00 41.81 173 PRO A N 1
ATOM 1430 C CA . PRO A 1 173 ? 55.023 -39.431 -65.893 1.00 41.81 173 PRO A CA 1
ATOM 1431 C C . PRO A 1 173 ? 56.431 -40.016 -66.034 1.00 41.81 173 PRO A C 1
ATOM 1433 O O . PRO A 1 173 ? 57.201 -39.598 -66.899 1.00 41.81 173 PRO A O 1
ATOM 1436 N N . VAL A 1 174 ? 56.775 -40.962 -65.159 1.00 48.94 174 VAL A N 1
ATOM 1437 C CA . VAL A 1 174 ? 58.010 -41.740 -65.271 1.00 48.94 174 VAL A CA 1
ATOM 1438 C C . VAL A 1 174 ? 57.914 -42.536 -66.570 1.00 48.94 174 VAL A C 1
ATOM 1440 O O . VAL A 1 174 ? 57.187 -43.525 -66.652 1.00 48.94 174 VAL A O 1
ATOM 1443 N N . ASN A 1 175 ? 58.605 -42.072 -67.611 1.00 36.28 175 ASN A N 1
ATOM 1444 C CA . ASN A 1 175 ? 58.765 -42.823 -68.846 1.00 36.28 175 ASN A CA 1
ATOM 1445 C C . ASN A 1 175 ? 59.722 -43.992 -68.579 1.00 36.28 175 ASN A C 1
ATOM 1447 O O . ASN A 1 175 ? 60.909 -43.801 -68.316 1.00 36.28 175 ASN A O 1
ATOM 1451 N N . ASN A 1 176 ? 59.182 -45.208 -68.649 1.00 43.50 176 ASN A N 1
ATOM 1452 C CA . ASN A 1 176 ? 59.934 -46.457 -68.731 1.00 43.50 176 ASN A CA 1
ATOM 1453 C C . ASN A 1 176 ? 60.761 -46.478 -70.029 1.00 43.50 176 ASN A C 1
ATOM 1455 O O . ASN A 1 176 ? 60.283 -47.036 -71.009 1.00 43.50 176 ASN A O 1
ATOM 1459 N N . THR A 1 177 ? 61.970 -45.913 -70.066 1.00 41.38 177 THR A N 1
ATOM 1460 C CA . THR A 1 177 ? 62.941 -46.256 -71.133 1.00 41.38 177 THR A CA 1
ATOM 1461 C C . THR A 1 177 ? 64.424 -46.066 -70.814 1.00 41.38 177 THR A C 1
ATOM 1463 O O . THR A 1 177 ? 65.219 -46.566 -71.597 1.00 41.38 177 THR A O 1
ATOM 1466 N N . ASP A 1 178 ? 64.839 -45.483 -69.686 1.00 38.41 178 ASP A N 1
ATOM 1467 C CA . ASP A 1 178 ? 66.276 -45.246 -69.434 1.00 38.41 178 ASP A CA 1
ATOM 1468 C C . ASP A 1 178 ? 66.807 -45.982 -68.196 1.00 38.41 178 ASP A C 1
ATOM 1470 O O . ASP A 1 178 ? 67.380 -45.373 -67.301 1.00 38.41 178 ASP A O 1
ATOM 1474 N N . VAL A 1 179 ? 66.638 -47.309 -68.142 1.00 42.28 179 VAL A N 1
ATOM 1475 C CA . VAL A 1 179 ? 67.525 -48.194 -67.357 1.00 42.28 179 VAL A CA 1
ATOM 1476 C C . VAL A 1 179 ? 67.667 -49.539 -68.079 1.00 42.28 179 VAL A C 1
ATOM 1478 O O . VAL A 1 179 ? 67.105 -50.543 -67.653 1.00 42.28 179 VAL A O 1
ATOM 1481 N N . ILE A 1 180 ? 68.414 -49.581 -69.189 1.00 36.41 180 ILE A N 1
ATOM 1482 C CA . ILE A 1 180 ? 69.093 -50.811 -69.633 1.00 36.41 180 ILE A CA 1
ATOM 1483 C C . ILE A 1 180 ? 70.509 -50.461 -70.117 1.00 36.41 180 ILE A C 1
ATOM 1485 O O . ILE A 1 180 ? 70.673 -49.673 -71.045 1.00 36.41 180 ILE A O 1
ATOM 1489 N N . ARG A 1 181 ? 71.479 -51.169 -69.514 1.00 31.67 181 ARG A N 1
ATOM 1490 C CA . ARG A 1 181 ? 72.953 -51.180 -69.644 1.00 31.67 181 ARG A CA 1
ATOM 1491 C C . ARG A 1 181 ? 73.685 -50.167 -68.752 1.00 31.67 181 ARG A C 1
ATOM 1493 O O . ARG A 1 181 ? 73.625 -48.972 -68.984 1.00 31.67 181 ARG A O 1
ATOM 1500 N N . SER A 1 182 ? 74.420 -50.594 -67.726 1.00 31.50 182 SER A N 1
ATOM 1501 C CA . SER A 1 182 ? 75.352 -51.735 -67.722 1.00 31.50 182 SER A CA 1
ATOM 1502 C C . SER A 1 182 ? 75.437 -52.398 -66.341 1.00 31.50 182 SER A C 1
ATOM 1504 O O . SER A 1 182 ? 75.520 -51.694 -65.342 1.00 31.50 182 SER A O 1
ATOM 1506 N N . ASP A 1 183 ? 75.351 -53.732 -66.336 1.00 34.19 183 ASP A N 1
ATOM 1507 C CA . ASP A 1 183 ? 76.145 -54.695 -65.557 1.00 34.19 183 ASP A CA 1
ATOM 1508 C C . ASP A 1 183 ? 76.735 -54.225 -64.211 1.00 34.19 183 ASP A C 1
ATOM 1510 O O . ASP A 1 183 ? 77.663 -53.425 -64.170 1.00 34.19 183 ASP A O 1
ATOM 1514 N N . ASP A 1 184 ? 76.211 -54.751 -63.096 1.00 31.02 184 ASP A N 1
ATOM 1515 C CA . ASP A 1 184 ? 76.872 -55.829 -62.336 1.00 31.02 184 ASP A CA 1
ATOM 1516 C C . ASP A 1 184 ? 76.256 -56.019 -60.935 1.00 31.02 184 ASP A C 1
ATOM 1518 O O . ASP A 1 184 ? 76.225 -55.116 -60.107 1.00 31.02 184 ASP A O 1
ATOM 1522 N N . GLY A 1 185 ? 75.846 -57.260 -60.650 1.00 33.94 185 GLY A N 1
ATOM 1523 C CA . GLY A 1 185 ? 76.090 -57.883 -59.346 1.00 33.94 185 GLY A CA 1
ATOM 1524 C C . GLY A 1 185 ? 75.127 -57.619 -58.179 1.00 33.94 185 GLY A C 1
ATOM 1525 O O . GLY A 1 185 ? 75.121 -56.563 -57.562 1.00 33.94 185 GLY A O 1
ATOM 1526 N N . SER A 1 186 ? 74.503 -58.717 -57.736 1.00 32.03 186 SER A N 1
ATOM 1527 C CA . SER A 1 186 ? 74.060 -59.033 -56.362 1.00 32.03 186 SER A CA 1
ATOM 1528 C C . SER A 1 186 ? 72.638 -58.647 -55.895 1.00 32.03 186 SER A C 1
ATOM 1530 O O . SER A 1 186 ? 72.335 -57.541 -55.470 1.00 32.03 186 SER A O 1
ATOM 1532 N N . SER A 1 187 ? 71.783 -59.681 -55.939 1.00 33.91 187 SER A N 1
ATOM 1533 C CA . SER A 1 187 ? 70.803 -60.133 -54.926 1.00 33.91 187 SER A CA 1
ATOM 1534 C C . SER A 1 187 ? 70.855 -59.409 -53.561 1.00 33.91 187 SER A C 1
ATOM 1536 O O . SER A 1 187 ? 71.945 -59.215 -53.038 1.00 33.91 187 SER A O 1
ATOM 1538 N N . VAL A 1 188 ? 69.761 -59.082 -52.858 1.00 36.69 188 VAL A N 1
ATOM 1539 C CA . VAL A 1 188 ? 68.768 -59.988 -52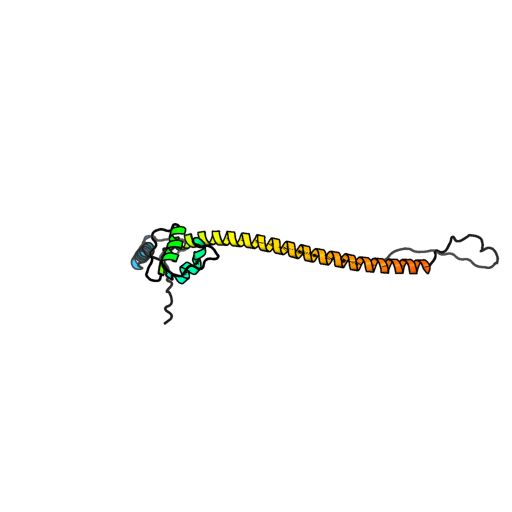.233 1.00 36.69 188 VAL A CA 1
ATOM 1540 C C . VAL A 1 188 ? 67.559 -59.161 -51.714 1.00 36.69 188 VAL A C 1
ATOM 1542 O O . VAL A 1 188 ? 67.716 -58.031 -51.263 1.00 36.69 188 VAL A O 1
ATOM 1545 N N . ASN A 1 189 ? 66.367 -59.772 -51.749 1.00 29.28 189 ASN A N 1
ATOM 1546 C CA . ASN A 1 189 ? 65.070 -59.342 -51.195 1.00 29.28 189 ASN A CA 1
ATOM 1547 C C . ASN A 1 189 ? 65.067 -58.985 -49.691 1.00 29.28 189 ASN A C 1
ATOM 1549 O O . ASN A 1 189 ? 65.739 -59.657 -48.913 1.00 29.28 189 ASN A O 1
ATOM 1553 N N . SER A 1 190 ? 64.156 -58.094 -49.263 1.00 33.00 190 SER A N 1
ATOM 1554 C CA . SER A 1 190 ? 63.078 -58.414 -48.292 1.00 33.00 190 SER A CA 1
ATOM 1555 C C . SER A 1 190 ? 62.163 -57.208 -48.020 1.00 33.00 190 SER A C 1
ATOM 1557 O O . SER A 1 190 ? 62.620 -56.144 -47.612 1.00 33.00 190 SER A O 1
ATOM 1559 N N . TYR A 1 191 ? 60.862 -57.408 -48.231 1.00 28.62 191 TYR A N 1
ATOM 1560 C CA . TYR A 1 191 ? 59.773 -56.611 -47.663 1.00 28.62 191 TYR A CA 1
ATOM 1561 C C . TYR A 1 191 ? 59.549 -57.047 -46.213 1.00 28.62 191 TYR A C 1
ATOM 1563 O O . TYR A 1 191 ? 59.573 -58.249 -45.974 1.00 28.62 191 TYR A O 1
ATOM 1571 N N . ASP A 1 192 ? 59.236 -56.121 -45.299 1.00 33.53 192 ASP A N 1
ATOM 1572 C CA . ASP A 1 192 ? 58.077 -56.310 -44.416 1.00 33.53 192 ASP A CA 1
ATOM 1573 C C . ASP A 1 192 ? 57.688 -55.081 -43.569 1.00 33.53 192 ASP A C 1
ATOM 1575 O O . ASP A 1 192 ? 58.534 -54.348 -43.065 1.00 33.53 192 ASP A O 1
ATOM 1579 N N . HIS A 1 193 ? 56.367 -54.991 -43.374 1.00 36.66 193 HIS A N 1
ATOM 1580 C CA . HIS A 1 193 ? 55.585 -54.366 -42.290 1.00 36.66 193 HIS A CA 1
ATOM 1581 C C . HIS A 1 193 ? 55.260 -52.856 -42.311 1.00 36.66 193 HIS A C 1
ATOM 1583 O O . HIS A 1 193 ? 56.150 -52.019 -42.342 1.00 36.66 193 HIS A O 1
ATOM 1589 N N . PHE A 1 194 ? 53.994 -52.417 -42.444 1.00 33.53 194 PHE A N 1
ATOM 1590 C CA . PHE A 1 194 ? 52.744 -52.551 -41.639 1.00 33.53 194 PHE A CA 1
ATOM 1591 C C . PHE A 1 194 ? 52.577 -51.508 -40.505 1.00 33.53 194 PHE A C 1
ATOM 1593 O O . PHE A 1 194 ? 53.429 -51.392 -39.636 1.00 33.53 194 PHE A O 1
ATOM 1600 N N . SER A 1 195 ? 51.390 -50.878 -40.511 1.00 31.94 195 SER A N 1
ATOM 1601 C CA . SER A 1 195 ? 50.623 -50.214 -39.430 1.00 31.94 195 SER A CA 1
ATOM 1602 C C . SER A 1 195 ? 51.077 -48.910 -38.751 1.00 31.94 195 SER A C 1
ATOM 1604 O O . SER A 1 195 ? 52.105 -48.836 -38.095 1.00 31.94 195 SER A O 1
ATOM 1606 N N . ASP A 1 196 ? 50.141 -47.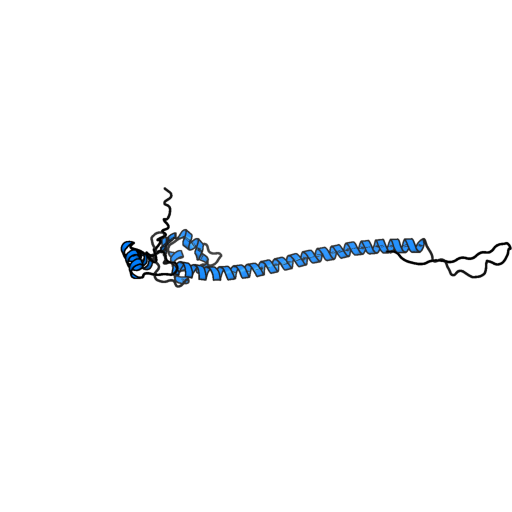951 -38.819 1.00 34.16 196 ASP A N 1
ATOM 1607 C CA . ASP A 1 196 ? 49.490 -47.213 -37.717 1.00 34.16 196 ASP A CA 1
ATOM 1608 C C . ASP A 1 196 ? 50.303 -46.438 -36.668 1.00 34.16 196 ASP A C 1
ATOM 1610 O O . ASP A 1 196 ? 51.048 -47.010 -35.881 1.00 34.16 196 ASP A O 1
ATOM 1614 N N . ALA A 1 197 ? 49.963 -45.150 -36.531 1.00 38.88 197 ALA A N 1
ATOM 1615 C CA . ALA A 1 197 ? 49.602 -44.471 -35.271 1.00 38.88 197 ALA A CA 1
ATOM 1616 C C . ALA A 1 197 ? 49.237 -43.006 -35.607 1.00 38.88 197 ALA A C 1
ATOM 1618 O O . ALA A 1 197 ? 49.962 -42.355 -36.355 1.00 38.88 197 ALA A O 1
ATOM 1619 N N . LEU A 1 198 ? 48.006 -42.552 -35.332 1.00 39.47 198 LEU A N 1
ATOM 1620 C CA . LEU A 1 198 ? 47.603 -41.841 -34.101 1.00 39.47 198 LEU A CA 1
ATOM 1621 C C . LEU A 1 198 ? 48.393 -40.551 -33.841 1.00 39.47 198 LEU A C 1
ATOM 1623 O O . LEU A 1 198 ? 49.582 -40.645 -33.475 1.00 39.47 198 LEU A O 1
#

Organism: Cricetulus griseus (NCBI:txid10029)